Protein AF-A0A964VM20-F1 (afdb_monomer)

Sequence (236 aa):
MANKREDSFRSTFRPEVALPLDLRRSRPFASAERGDAVNNQNKKGPPVSEPLTRNVANEIYSNGAGLARVQVAMFENAFGKEPATVALAAIVAVIQSDKYADRSRRCREMFNAWKAVCPALDSKKSHEAKVYDDFKKTLPAFCISGTAKSRTEPLVHSGLLQIDIDKLNGTLETLREKLKADPHIAFGFVSPSGDGLKLGLRIDGTRHAESFLAAEKYFFETYGIRIDPAVKDRLR

pLDDT: mean 77.65, std 27.0, range [27.47, 98.25]

Solvent-accessible surface area (backbone atoms only — not comparable to full-atom values): 14583 Å² total; per-residue (Å²): 135,87,84,92,82,88,87,86,83,89,84,88,87,85,84,94,87,82,86,88,83,87,91,83,90,82,85,90,87,87,81,88,85,88,84,82,91,78,90,78,90,82,79,89,75,78,90,79,74,82,80,92,68,80,90,82,83,83,79,76,74,88,53,76,69,69,45,52,74,29,46,18,18,35,24,69,18,71,77,51,58,66,46,45,80,40,44,44,39,59,53,52,52,45,72,76,40,71,86,48,48,68,62,34,50,53,41,29,52,34,41,49,53,23,36,73,79,35,75,82,67,83,67,67,81,49,71,42,35,43,54,31,52,58,53,59,40,61,40,69,40,68,21,58,8,7,25,42,71,35,96,84,40,68,69,52,63,44,32,29,34,40,44,44,37,74,76,40,82,87,46,51,66,68,51,50,60,56,51,71,71,39,88,53,50,67,49,71,47,72,33,64,60,71,42,28,42,36,33,32,33,60,50,63,55,93,44,48,63,63,48,43,57,50,47,45,51,49,37,32,75,76,70,72,37,77,57,52,78,88,38,58,49,79,46,38

Secondary structure (DSSP, 8-state):
------------------PPP-----------------------PPPP--------S---TTSTTTGGG-EEEEESSSS--SPEEEEHHHHHHHHHSGGGHHHHHHHHHHHHHHHHH-TT-----SHHHHHHHHHHHTS-EE-TTEEEEETTEEEEE-SEEEEEE---TT-HHHHHHHHHT-TTEEEEEE-TTSS-EEEEEE--GGGHHHHHHHHHHHHHHHHS-PPPGGG-STT-

Structure (mmCIF, N/CA/C/O backbone):
data_AF-A0A964VM20-F1
#
_entry.id   AF-A0A964VM20-F1
#
loop_
_atom_site.group_PDB
_atom_site.id
_atom_site.type_symbol
_atom_site.label_atom_id
_atom_site.label_alt_id
_atom_site.label_comp_id
_atom_site.label_asym_id
_atom_site.label_entity_id
_atom_site.label_seq_id
_atom_site.pdbx_PDB_ins_code
_atom_site.Cartn_x
_atom_site.Cartn_y
_atom_site.Cartn_z
_atom_site.occupancy
_atom_site.B_iso_or_equiv
_atom_site.auth_seq_id
_atom_site.auth_comp_id
_atom_site.auth_asym_id
_atom_site.auth_atom_id
_atom_site.pdbx_PDB_model_num
ATOM 1 N N . MET A 1 1 ? 49.166 -18.101 -46.745 1.00 38.56 1 MET A N 1
ATOM 2 C CA . MET A 1 1 ? 50.354 -17.275 -46.426 1.00 38.56 1 MET A CA 1
ATOM 3 C C . MET A 1 1 ? 50.000 -16.490 -45.160 1.00 38.56 1 MET A C 1
ATOM 5 O O . MET A 1 1 ? 49.116 -15.657 -45.249 1.00 38.56 1 MET A O 1
ATOM 9 N N . ALA A 1 2 ? 50.267 -17.009 -43.948 1.00 35.97 2 ALA A N 1
ATOM 10 C CA . ALA A 1 2 ? 51.483 -16.809 -43.115 1.00 35.97 2 ALA A CA 1
ATOM 11 C C . ALA A 1 2 ? 51.765 -15.304 -42.880 1.00 35.97 2 ALA A C 1
ATOM 13 O O . ALA A 1 2 ? 51.889 -14.595 -43.867 1.00 35.97 2 ALA A O 1
ATOM 14 N N . ASN A 1 3 ? 51.818 -14.705 -41.678 1.00 34.28 3 ASN A N 1
ATOM 15 C CA . ASN A 1 3 ? 52.368 -15.043 -40.343 1.00 34.28 3 ASN A CA 1
ATOM 16 C C . ASN A 1 3 ? 51.547 -14.302 -39.247 1.00 34.28 3 ASN A C 1
ATOM 18 O O . ASN A 1 3 ? 51.064 -13.213 -39.525 1.00 34.28 3 ASN A O 1
ATOM 22 N N . LYS A 1 4 ? 51.205 -14.853 -38.067 1.00 37.38 4 LYS A N 1
ATOM 23 C CA . LYS A 1 4 ? 51.980 -15.224 -36.846 1.00 37.38 4 LYS A CA 1
ATOM 24 C C . LYS A 1 4 ? 52.510 -14.060 -35.976 1.00 37.38 4 LYS A C 1
ATOM 26 O O . LYS A 1 4 ? 53.413 -13.358 -36.420 1.00 37.38 4 LYS A O 1
ATOM 31 N N . ARG A 1 5 ? 52.027 -14.029 -34.713 1.00 37.53 5 ARG A N 1
ATOM 32 C CA . ARG A 1 5 ? 52.697 -13.886 -33.378 1.00 37.53 5 ARG A CA 1
ATOM 33 C C . ARG A 1 5 ? 51.761 -13.114 -32.422 1.00 37.53 5 ARG A C 1
ATOM 35 O O . ARG A 1 5 ? 51.421 -11.978 -32.718 1.00 37.53 5 ARG A O 1
ATOM 42 N N . GLU A 1 6 ? 51.067 -13.743 -31.466 1.00 36.38 6 GLU A N 1
ATOM 43 C CA . GLU A 1 6 ? 51.535 -14.218 -30.140 1.00 36.38 6 GLU A CA 1
ATOM 44 C C . GLU A 1 6 ? 52.388 -13.184 -29.388 1.00 36.38 6 GLU A C 1
ATOM 46 O O . GLU A 1 6 ? 53.483 -12.870 -29.837 1.00 36.38 6 GLU A O 1
ATOM 51 N N . ASP A 1 7 ? 51.891 -12.679 -28.250 1.00 35.28 7 ASP A N 1
ATOM 52 C CA . ASP A 1 7 ? 52.528 -12.998 -26.967 1.00 35.28 7 ASP A CA 1
ATOM 53 C C . ASP A 1 7 ? 51.676 -12.641 -25.737 1.00 35.28 7 ASP A C 1
ATOM 55 O O . ASP A 1 7 ? 51.029 -11.599 -25.630 1.00 35.28 7 ASP A O 1
ATOM 59 N N . SER A 1 8 ? 51.687 -13.591 -24.807 1.00 36.56 8 SER A N 1
ATOM 60 C CA . SER A 1 8 ? 51.099 -13.583 -23.473 1.00 36.56 8 SER A CA 1
ATOM 61 C C . SER A 1 8 ? 52.001 -12.879 -22.460 1.00 36.56 8 SER A C 1
ATOM 63 O O . SER A 1 8 ? 53.212 -13.053 -22.534 1.00 36.56 8 SER A O 1
ATOM 65 N N . PHE A 1 9 ? 51.439 -12.274 -21.408 1.00 32.75 9 PHE A N 1
ATOM 66 C CA . PHE A 1 9 ? 52.109 -12.280 -20.100 1.00 32.75 9 PHE A CA 1
ATOM 67 C C . PHE A 1 9 ? 51.108 -12.176 -18.938 1.00 32.75 9 PHE A C 1
ATOM 69 O O . PHE A 1 9 ? 50.372 -11.203 -18.790 1.00 32.75 9 PHE A O 1
ATOM 76 N N . ARG A 1 10 ? 51.093 -13.227 -18.111 1.00 34.16 10 ARG A N 1
ATOM 77 C CA . ARG A 1 10 ? 50.558 -13.252 -16.743 1.00 34.16 10 ARG A CA 1
ATOM 78 C C . ARG A 1 10 ? 51.464 -12.409 -15.841 1.00 34.16 10 ARG A C 1
ATOM 80 O O . ARG A 1 10 ? 52.675 -12.560 -15.931 1.00 34.16 10 ARG A O 1
ATOM 87 N N . SER A 1 11 ? 50.908 -11.688 -14.869 1.00 31.31 11 SER A N 1
ATOM 88 C CA . SER A 1 11 ? 51.555 -11.591 -13.553 1.00 31.31 11 SER A CA 1
ATOM 89 C C . SER A 1 11 ? 50.564 -11.185 -12.461 1.00 31.31 11 SER A C 1
ATOM 91 O O . SER A 1 11 ? 49.964 -10.115 -12.476 1.00 31.31 11 SER A O 1
ATOM 93 N N . THR A 1 12 ? 50.386 -12.122 -11.542 1.00 34.81 12 THR A N 1
ATOM 94 C CA . THR A 1 12 ? 49.790 -12.055 -10.205 1.00 34.81 12 THR A CA 1
ATOM 95 C C . THR A 1 12 ? 50.470 -11.023 -9.306 1.00 34.81 12 THR A C 1
ATOM 97 O O . THR A 1 12 ? 51.689 -10.977 -9.338 1.00 34.81 12 THR A O 1
ATOM 100 N N . PHE A 1 13 ? 49.734 -10.328 -8.424 1.00 27.47 13 PHE A N 1
ATOM 101 C CA . PHE A 1 13 ? 50.172 -10.043 -7.039 1.00 27.47 13 PHE A CA 1
ATOM 102 C C . PHE A 1 13 ? 49.023 -9.443 -6.184 1.00 27.47 13 PHE A C 1
ATOM 104 O O . PHE A 1 13 ? 48.549 -8.338 -6.433 1.00 27.47 13 PHE A O 1
ATOM 111 N N . ARG A 1 14 ? 48.584 -10.187 -5.159 1.00 36.16 14 ARG A N 1
ATOM 112 C CA . ARG A 1 14 ? 48.076 -9.704 -3.851 1.00 36.16 14 ARG A CA 1
ATOM 113 C C . ARG A 1 14 ? 49.032 -10.290 -2.796 1.00 36.16 14 ARG A C 1
ATOM 115 O O . ARG A 1 14 ? 49.505 -11.402 -3.041 1.00 36.16 14 ARG A O 1
ATOM 122 N N . PRO A 1 15 ? 49.385 -9.574 -1.710 1.00 35.75 15 PRO A N 1
ATOM 123 C CA . PRO A 1 15 ? 48.611 -9.577 -0.440 1.00 35.75 15 PRO A CA 1
ATOM 124 C C . PRO A 1 15 ? 48.566 -8.174 0.237 1.00 35.75 15 PRO A C 1
ATOM 126 O O . PRO A 1 15 ? 49.350 -7.302 -0.109 1.00 35.75 15 PRO A O 1
ATOM 129 N N . GLU A 1 16 ? 47.534 -7.757 0.983 1.00 31.47 16 GLU A N 1
ATOM 130 C CA . GLU A 1 16 ? 47.167 -8.031 2.398 1.00 31.47 16 GLU A CA 1
ATOM 131 C C . GLU A 1 16 ? 48.239 -7.708 3.468 1.00 31.47 16 GLU A C 1
ATOM 133 O O . GLU A 1 16 ? 49.166 -8.486 3.643 1.00 31.47 16 GLU A O 1
ATOM 138 N N . VAL A 1 17 ? 48.060 -6.596 4.210 1.00 31.02 17 VAL A N 1
ATOM 139 C CA . VAL A 1 17 ? 48.601 -6.255 5.561 1.00 31.02 17 VAL A CA 1
ATOM 140 C C . VAL A 1 17 ? 48.015 -4.879 5.953 1.00 31.02 17 VAL A C 1
ATOM 142 O O . VAL A 1 17 ? 47.870 -4.036 5.077 1.00 31.02 17 VAL A O 1
ATOM 145 N N . ALA A 1 18 ? 47.723 -4.465 7.186 1.00 31.08 18 ALA A N 1
ATOM 146 C CA . ALA A 1 18 ? 47.390 -5.050 8.484 1.00 31.08 18 ALA A CA 1
ATOM 147 C C . ALA A 1 18 ? 46.947 -3.857 9.366 1.00 31.08 18 ALA A C 1
ATOM 149 O O . ALA A 1 18 ? 47.452 -2.745 9.210 1.00 31.08 18 ALA A O 1
ATOM 150 N N . LEU A 1 19 ? 46.016 -4.082 10.293 1.00 33.44 19 LEU A N 1
ATOM 151 C CA . LEU A 1 19 ? 45.701 -3.148 11.380 1.00 33.44 19 LEU A CA 1
ATOM 152 C C . LEU A 1 19 ? 46.770 -3.255 12.480 1.00 33.44 19 LEU A C 1
ATOM 154 O O . LEU A 1 19 ? 47.201 -4.374 12.766 1.00 33.44 19 LEU A O 1
ATOM 158 N N . PRO A 1 20 ? 47.119 -2.169 13.189 1.00 36.94 20 PRO A N 1
ATOM 159 C CA . PRO A 1 20 ? 47.732 -2.278 14.499 1.00 36.94 20 PRO A CA 1
ATOM 160 C C . PRO A 1 20 ? 46.696 -2.236 15.628 1.00 36.94 20 PRO A C 1
ATOM 162 O O . PRO A 1 20 ? 45.756 -1.440 15.647 1.00 36.94 20 PRO A O 1
ATOM 165 N N . LEU A 1 21 ? 46.947 -3.132 16.575 1.00 30.42 21 LEU A N 1
ATOM 166 C CA . LEU A 1 21 ? 46.304 -3.336 17.859 1.00 30.42 21 LEU A CA 1
ATOM 167 C C . LEU A 1 21 ? 47.010 -2.469 18.931 1.00 30.42 21 LEU A C 1
ATOM 169 O O . LEU A 1 21 ? 48.235 -2.408 18.964 1.00 30.42 21 LEU A O 1
ATOM 173 N N . ASP A 1 22 ? 46.215 -1.943 19.864 1.00 33.59 22 ASP A N 1
ATOM 174 C CA . ASP A 1 22 ? 46.384 -2.132 21.317 1.00 33.59 22 ASP A CA 1
ATOM 175 C C . ASP A 1 22 ? 46.960 -1.046 22.267 1.00 33.59 22 ASP A C 1
ATOM 177 O O . ASP A 1 22 ? 48.013 -0.447 22.076 1.00 33.59 22 ASP A O 1
ATOM 181 N N . LEU A 1 23 ? 46.254 -0.991 23.409 1.00 28.86 23 LEU A N 1
ATOM 182 C CA . LEU A 1 23 ? 46.722 -0.926 24.801 1.00 28.86 23 LEU A CA 1
ATOM 183 C C . LEU A 1 23 ? 47.279 0.376 25.429 1.00 28.86 23 LEU A C 1
ATOM 185 O O . LEU A 1 23 ? 48.436 0.738 25.242 1.00 28.86 23 LEU A O 1
ATOM 189 N N . ARG A 1 24 ? 46.520 0.907 26.412 1.00 31.28 24 ARG A N 1
ATOM 190 C CA . ARG A 1 24 ? 46.830 1.015 27.877 1.00 31.28 24 ARG A CA 1
ATOM 191 C C . ARG A 1 24 ? 46.112 2.232 28.494 1.00 31.28 24 ARG A C 1
ATOM 193 O O . ARG A 1 24 ? 46.321 3.361 28.087 1.00 31.28 24 ARG A O 1
ATOM 200 N N . ARG A 1 25 ? 45.117 2.005 29.364 1.00 32.38 25 ARG A N 1
ATOM 201 C CA . ARG A 1 25 ? 45.180 2.036 30.848 1.00 32.38 25 ARG A CA 1
ATOM 202 C C . ARG A 1 25 ? 45.565 3.391 31.471 1.00 32.38 25 ARG A C 1
ATOM 204 O O . ARG A 1 25 ? 46.744 3.701 31.566 1.00 32.38 25 ARG A O 1
ATOM 211 N N . SER A 1 26 ? 44.595 4.010 32.144 1.00 31.73 26 SER A N 1
ATOM 212 C CA . SER A 1 26 ? 44.770 4.580 33.490 1.00 31.73 26 SER A CA 1
ATOM 213 C C . SER A 1 26 ? 43.409 4.675 34.203 1.00 31.73 26 SER A C 1
ATOM 215 O O . SER A 1 26 ? 42.451 5.243 33.690 1.00 31.73 26 SER A O 1
ATOM 217 N N . ARG A 1 27 ? 43.304 4.019 35.369 1.00 34.38 27 ARG A N 1
ATOM 218 C CA . ARG A 1 27 ? 42.245 4.242 36.373 1.00 34.38 27 ARG A CA 1
ATOM 219 C C . ARG A 1 27 ? 42.734 5.311 37.395 1.00 34.38 27 ARG A C 1
ATOM 221 O O . ARG A 1 27 ? 43.738 5.959 37.114 1.00 34.38 27 ARG A O 1
ATOM 228 N N . PRO A 1 28 ? 42.078 5.514 38.556 1.00 43.34 28 PRO A N 1
ATOM 229 C CA . PRO A 1 28 ? 41.332 6.720 38.901 1.00 43.34 28 PRO A CA 1
ATOM 230 C C . PRO A 1 28 ? 42.045 7.540 39.996 1.00 43.34 28 PRO A C 1
ATOM 232 O O . PRO A 1 28 ? 43.035 7.092 40.571 1.00 43.34 28 PRO A O 1
ATOM 235 N N . PHE A 1 29 ? 41.517 8.713 40.348 1.00 28.69 29 PHE A N 1
ATOM 236 C CA . PHE A 1 29 ? 41.908 9.390 41.587 1.00 28.69 29 PHE A CA 1
ATOM 237 C C . PHE A 1 29 ? 40.681 9.825 42.391 1.00 28.69 29 PHE A C 1
ATOM 239 O O . PHE A 1 29 ? 39.663 10.229 41.834 1.00 28.69 29 PHE A O 1
ATOM 246 N N . ALA A 1 30 ? 40.798 9.628 43.700 1.00 29.41 30 ALA A N 1
ATOM 247 C CA . ALA A 1 30 ? 39.766 9.637 44.725 1.00 29.41 30 ALA A CA 1
ATOM 248 C C . ALA A 1 30 ? 39.663 10.981 45.459 1.00 29.41 30 ALA A C 1
ATOM 250 O O . ALA A 1 30 ? 40.630 11.739 45.454 1.00 29.41 30 ALA A O 1
ATOM 251 N N . SER A 1 31 ? 38.543 11.213 46.160 1.00 30.95 31 SER A N 1
ATOM 252 C CA . SER A 1 31 ? 38.426 11.673 47.574 1.00 30.95 31 SER A CA 1
ATOM 253 C C . SER A 1 31 ? 36.948 12.024 47.872 1.00 30.95 31 SER A C 1
ATOM 255 O O . SER A 1 31 ? 36.307 12.667 47.053 1.00 30.95 31 SER A O 1
ATOM 257 N N . ALA A 1 32 ? 36.290 11.339 48.824 1.00 28.70 32 ALA A N 1
ATOM 258 C CA . ALA A 1 32 ? 36.099 11.698 50.251 1.00 28.70 32 ALA A CA 1
ATOM 259 C C . ALA A 1 32 ? 35.006 12.798 50.409 1.00 28.70 32 ALA A C 1
ATOM 261 O O . ALA A 1 32 ? 35.061 13.789 49.706 1.00 28.70 32 ALA A O 1
ATOM 262 N N . GLU A 1 33 ? 33.933 12.692 51.205 1.00 33.53 33 GLU A N 1
ATOM 263 C CA . GLU A 1 33 ? 33.823 12.290 52.611 1.00 33.53 33 GLU A CA 1
ATOM 264 C C . GLU A 1 33 ? 32.399 11.841 53.040 1.00 33.53 33 GLU A C 1
ATOM 266 O O . GLU A 1 33 ? 31.431 11.901 52.287 1.00 33.53 33 GLU A O 1
ATOM 271 N N . ARG A 1 34 ? 32.357 11.361 54.291 1.00 31.33 34 ARG A N 1
ATOM 272 C CA . ARG A 1 34 ? 31.291 10.815 55.151 1.00 31.33 34 ARG A CA 1
ATOM 273 C C . ARG A 1 34 ? 30.091 11.748 55.403 1.00 31.33 34 ARG A C 1
ATOM 275 O O . ARG A 1 34 ? 30.250 12.961 55.421 1.00 31.33 34 ARG A O 1
ATOM 282 N N . GLY A 1 35 ? 28.945 11.156 55.760 1.00 30.70 35 GLY A N 1
ATOM 283 C CA . GLY A 1 35 ? 27.822 11.864 56.388 1.00 30.70 35 GLY A CA 1
ATOM 284 C C . GLY A 1 35 ? 26.590 10.985 56.637 1.00 30.70 35 GLY A C 1
ATOM 285 O O . GLY A 1 35 ? 25.755 10.841 55.757 1.00 30.70 35 GLY A O 1
ATOM 286 N N . ASP A 1 36 ? 26.556 10.379 57.822 1.00 31.75 36 ASP A N 1
ATOM 287 C CA . ASP A 1 36 ? 25.432 10.053 58.717 1.00 31.75 36 ASP A CA 1
ATOM 288 C C . ASP A 1 36 ? 24.060 9.541 58.231 1.00 31.75 36 ASP A C 1
ATOM 290 O O . ASP A 1 36 ? 23.379 10.055 57.347 1.00 31.75 36 ASP A O 1
ATOM 294 N N . ALA A 1 37 ? 23.617 8.522 58.969 1.00 32.81 37 ALA A N 1
ATOM 295 C CA . ALA A 1 37 ? 22.316 7.886 58.918 1.00 32.81 37 ALA A CA 1
ATOM 296 C C . ALA A 1 37 ? 21.171 8.832 59.312 1.00 32.81 37 ALA A C 1
ATOM 298 O O . ALA A 1 37 ? 21.185 9.416 60.393 1.00 32.81 37 ALA A O 1
ATOM 299 N N . VAL A 1 38 ? 20.102 8.845 58.510 1.00 39.72 38 VAL A N 1
ATOM 300 C CA . VAL A 1 38 ? 18.756 9.194 58.979 1.00 39.72 38 VAL A CA 1
ATOM 301 C C . VAL A 1 38 ? 17.757 8.170 58.448 1.00 39.72 38 VAL A C 1
ATOM 303 O O . VAL A 1 38 ? 17.490 8.048 57.255 1.00 39.72 38 VAL A O 1
ATOM 306 N N . ASN A 1 39 ? 17.225 7.418 59.403 1.00 33.25 39 ASN A N 1
ATOM 307 C CA . ASN A 1 39 ? 16.054 6.566 59.321 1.00 33.25 39 ASN A CA 1
ATOM 308 C C . ASN A 1 39 ? 14.819 7.417 58.971 1.00 33.25 39 ASN A C 1
ATOM 310 O O . ASN A 1 39 ? 14.524 8.371 59.690 1.00 33.25 39 ASN A O 1
ATOM 314 N N . ASN A 1 40 ? 14.070 7.063 57.924 1.00 35.88 40 ASN A N 1
ATOM 315 C CA . ASN A 1 40 ? 12.694 7.535 57.786 1.00 35.88 40 ASN A CA 1
ATOM 316 C C . ASN A 1 40 ? 11.770 6.387 57.375 1.00 35.88 40 ASN A C 1
ATOM 318 O O . ASN A 1 40 ? 11.766 5.907 56.242 1.00 35.88 40 ASN A O 1
ATOM 322 N N . GLN A 1 41 ? 10.986 5.954 58.355 1.00 34.41 41 GLN A N 1
ATOM 323 C CA . GLN A 1 41 ? 9.812 5.121 58.189 1.00 34.41 41 GLN A CA 1
ATOM 324 C C . GLN A 1 41 ? 8.758 5.888 57.381 1.00 34.41 41 GLN A C 1
ATOM 326 O O . GLN A 1 41 ? 8.407 6.999 57.765 1.00 34.41 41 GLN A O 1
ATOM 331 N N . ASN A 1 42 ? 8.146 5.271 56.363 1.00 33.97 42 ASN A N 1
ATOM 332 C CA . ASN A 1 42 ? 6.686 5.117 56.379 1.00 33.97 42 ASN A CA 1
ATOM 333 C C . ASN A 1 42 ? 6.091 4.304 55.217 1.00 33.97 42 ASN A C 1
ATOM 335 O O . ASN A 1 42 ? 6.338 4.571 54.048 1.00 33.97 42 ASN A O 1
ATOM 339 N N . LYS A 1 43 ? 5.148 3.441 55.627 1.00 39.16 43 LYS A N 1
ATOM 340 C CA . LYS A 1 43 ? 3.886 3.060 54.961 1.00 39.16 43 LYS A CA 1
ATOM 341 C C . LYS A 1 43 ? 3.953 2.091 53.775 1.00 39.16 43 LYS A C 1
ATOM 343 O O . LYS A 1 43 ? 3.828 2.467 52.616 1.00 39.16 43 LYS A O 1
ATOM 348 N N . LYS A 1 44 ? 3.935 0.795 54.116 1.00 38.25 44 LYS A N 1
ATOM 349 C CA . LYS A 1 44 ? 3.220 -0.221 53.325 1.00 38.25 44 LYS A CA 1
ATOM 350 C C . LYS A 1 44 ? 1.711 0.033 53.456 1.00 38.25 44 LYS A C 1
ATOM 352 O O . LYS A 1 44 ? 1.154 -0.155 54.535 1.00 38.25 44 LYS A O 1
ATOM 357 N N . GLY A 1 45 ? 1.077 0.492 52.378 1.00 36.66 45 GLY A N 1
ATOM 358 C CA . GLY A 1 45 ? -0.376 0.425 52.194 1.00 36.66 45 GLY A CA 1
ATOM 359 C C . GLY A 1 45 ? -0.811 -0.959 51.675 1.00 36.66 45 GLY A C 1
ATOM 360 O O . GLY A 1 45 ? 0.042 -1.710 51.195 1.00 36.66 45 GLY A O 1
ATOM 361 N N . PRO A 1 46 ? -2.103 -1.320 51.798 1.00 40.94 46 PRO A N 1
ATOM 362 C CA . PRO A 1 46 ? -2.640 -2.627 51.401 1.00 40.94 46 PRO A CA 1
ATOM 363 C C . PRO A 1 46 ? -2.614 -2.812 49.870 1.00 40.94 46 PRO A C 1
ATOM 365 O O . PRO A 1 46 ? -2.483 -1.819 49.148 1.00 40.94 46 PRO A O 1
ATOM 368 N N . PRO A 1 47 ? -2.725 -4.054 49.350 1.00 37.75 47 PRO A N 1
ATOM 369 C CA . PRO A 1 47 ? -2.644 -4.306 47.916 1.00 37.75 47 PRO A CA 1
ATOM 370 C C . PRO A 1 47 ? -3.829 -3.635 47.225 1.00 37.75 47 PRO A C 1
ATOM 372 O O . PRO A 1 47 ? -4.985 -3.952 47.506 1.00 37.75 47 PRO A O 1
ATOM 375 N N . VAL A 1 48 ? -3.545 -2.675 46.346 1.00 39.69 48 VAL A N 1
ATOM 376 C CA . VAL A 1 48 ? -4.589 -2.010 45.573 1.00 39.69 48 VAL A CA 1
ATOM 377 C C . VAL A 1 48 ? -4.962 -2.925 44.412 1.00 39.69 48 VAL A C 1
ATOM 379 O O . VAL A 1 48 ? -4.136 -3.264 43.568 1.00 39.69 48 VAL A O 1
ATOM 382 N N . SER A 1 49 ? -6.216 -3.353 44.469 1.00 37.50 49 SER A N 1
ATOM 383 C CA . SER A 1 49 ? -6.983 -4.157 43.524 1.00 37.50 49 SER A CA 1
ATOM 384 C C . SER A 1 49 ? -6.712 -3.861 42.048 1.00 37.50 49 SER A C 1
ATOM 386 O O . SER A 1 49 ? -6.686 -2.701 41.633 1.00 37.50 49 SER A O 1
ATOM 388 N N . GLU A 1 50 ? -6.626 -4.933 41.259 1.00 34.09 50 GLU A N 1
ATOM 389 C CA . GLU A 1 50 ? -6.719 -4.917 39.798 1.00 34.09 50 GLU A CA 1
ATOM 390 C C . GLU A 1 50 ? -7.903 -4.069 39.305 1.00 34.09 50 GLU A C 1
ATOM 392 O O . GLU A 1 50 ? -9.025 -4.232 39.797 1.00 34.09 50 GLU A O 1
ATOM 397 N N . PRO A 1 51 ? -7.729 -3.260 38.250 1.00 30.36 51 PRO A N 1
ATOM 398 C CA . PRO A 1 51 ? -8.829 -2.935 37.372 1.00 30.36 51 PRO A CA 1
ATOM 399 C C . PRO A 1 51 ? -8.950 -4.016 36.294 1.00 30.36 51 PRO A C 1
ATOM 401 O O . PRO A 1 51 ? -8.167 -4.083 35.345 1.00 30.36 51 PRO A O 1
ATOM 404 N N . LEU A 1 52 ? -10.010 -4.817 36.428 1.00 36.03 52 LEU A N 1
ATOM 405 C CA . LEU A 1 52 ? -10.700 -5.482 35.327 1.00 36.03 52 LEU A CA 1
ATOM 406 C C . LEU A 1 52 ? -10.984 -4.458 34.217 1.00 36.03 52 LEU A C 1
ATOM 408 O O . LEU A 1 52 ? -12.014 -3.787 34.216 1.00 36.03 52 LEU A O 1
ATOM 412 N N . THR A 1 53 ? -10.098 -4.368 33.232 1.00 29.88 53 THR A N 1
ATOM 413 C CA . THR A 1 53 ? -10.481 -3.924 31.893 1.00 29.88 53 THR A CA 1
ATOM 414 C C . THR A 1 53 ? -10.222 -5.084 30.956 1.00 29.88 53 THR A C 1
ATOM 416 O O . THR A 1 53 ? -9.108 -5.567 30.784 1.00 29.88 53 THR A O 1
ATOM 419 N N . ARG A 1 54 ? -11.336 -5.625 30.468 1.00 28.95 54 ARG A N 1
ATOM 420 C CA . ARG A 1 54 ? -11.413 -6.798 29.611 1.00 28.95 54 ARG A CA 1
ATOM 421 C C . ARG A 1 54 ? -10.399 -6.687 28.476 1.00 28.95 54 ARG A C 1
ATOM 423 O O . ARG A 1 54 ? -10.484 -5.787 27.646 1.00 28.95 54 ARG A O 1
ATOM 430 N N . ASN A 1 55 ? -9.505 -7.669 28.431 1.00 33.56 55 ASN A N 1
ATOM 431 C CA . ASN A 1 55 ? -8.814 -8.104 27.229 1.00 33.56 55 ASN A CA 1
ATOM 432 C C . ASN A 1 55 ? -9.822 -8.234 26.077 1.00 33.56 55 ASN A C 1
ATOM 434 O O . ASN A 1 55 ? -10.570 -9.206 26.021 1.00 33.56 55 ASN A O 1
ATOM 438 N N . VAL A 1 56 ? -9.839 -7.266 25.161 1.00 34.84 56 VAL A N 1
ATOM 439 C CA . VAL A 1 56 ? -10.491 -7.397 23.850 1.00 34.84 56 VAL A CA 1
ATOM 440 C C . VAL A 1 56 ? -9.592 -6.769 22.784 1.00 34.84 56 VAL A C 1
ATOM 442 O O . VAL A 1 56 ? -9.958 -5.802 22.129 1.00 34.84 56 VAL A O 1
ATOM 445 N N . ALA A 1 57 ? -8.368 -7.277 22.641 1.00 29.27 57 ALA A N 1
ATOM 446 C CA . ALA A 1 57 ? -7.522 -6.947 21.487 1.00 29.27 57 ALA A CA 1
ATOM 447 C C . ALA A 1 57 ? -6.493 -8.032 21.124 1.00 29.27 57 ALA A C 1
ATOM 449 O O . ALA A 1 57 ? -5.623 -7.781 20.302 1.00 29.27 57 ALA A O 1
ATOM 450 N N . ASN A 1 58 ? -6.596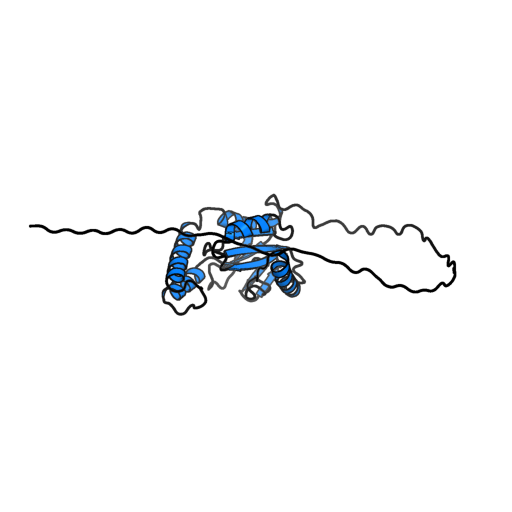 -9.239 21.690 1.00 31.41 58 ASN A N 1
ATOM 451 C CA . ASN A 1 58 ? -5.719 -10.364 21.357 1.00 31.41 58 ASN A CA 1
ATOM 452 C C . ASN A 1 58 ? -6.550 -11.583 20.934 1.00 31.41 58 ASN A C 1
ATOM 454 O O . ASN A 1 58 ? -6.511 -12.630 21.570 1.00 31.41 58 ASN A O 1
ATOM 458 N N . GLU A 1 59 ? -7.296 -11.448 19.837 1.00 30.14 59 GLU A N 1
ATOM 459 C CA . GLU A 1 59 ? -7.629 -12.602 18.999 1.00 30.14 59 GLU A CA 1
ATOM 460 C C . GLU A 1 59 ? -6.714 -12.585 17.775 1.00 30.14 59 GLU A C 1
ATOM 462 O O . GLU A 1 59 ? -6.924 -11.893 16.783 1.00 30.14 59 GLU A O 1
ATOM 467 N N . ILE A 1 60 ? -5.619 -13.316 17.953 1.00 31.02 60 ILE A N 1
ATOM 468 C CA . ILE A 1 60 ? -4.811 -14.033 16.970 1.00 31.02 60 ILE A CA 1
ATOM 469 C C . ILE A 1 60 ? -5.399 -13.998 15.544 1.00 31.02 60 ILE A C 1
ATOM 471 O O . ILE A 1 60 ? -6.315 -14.747 15.211 1.00 31.02 60 ILE A O 1
ATOM 475 N N . TYR A 1 61 ? -4.804 -13.202 14.653 1.00 45.09 61 TYR A N 1
ATOM 476 C CA . TYR A 1 61 ? -5.067 -13.283 13.211 1.00 45.09 61 TYR A CA 1
ATOM 477 C C . TYR A 1 61 ? -3.985 -14.079 12.494 1.00 45.09 61 TYR A C 1
ATOM 479 O O . TYR A 1 61 ? -3.333 -13.592 11.577 1.00 45.09 61 TYR A O 1
ATOM 487 N N . SER A 1 62 ? -3.816 -15.329 12.911 1.00 35.16 62 SER A N 1
ATOM 488 C CA . SER A 1 62 ? -3.225 -16.368 12.066 1.00 35.16 62 SER A CA 1
ATOM 489 C C . SER A 1 62 ? -4.288 -17.208 11.345 1.00 35.16 62 SER A C 1
ATOM 491 O O . SER A 1 62 ? -3.931 -18.044 10.528 1.00 35.16 62 SER A O 1
ATOM 493 N N . ASN A 1 63 ? -5.584 -16.927 11.547 1.00 38.12 63 ASN A N 1
ATOM 494 C CA . ASN A 1 63 ? -6.694 -17.500 10.780 1.00 38.12 63 ASN A CA 1
ATOM 495 C C . ASN A 1 63 ? -7.662 -16.379 10.358 1.00 38.12 63 ASN A C 1
ATOM 497 O O . ASN A 1 63 ? -8.006 -15.521 11.167 1.00 38.12 63 ASN A O 1
ATOM 501 N N . GLY A 1 64 ? -8.099 -16.359 9.093 1.00 46.53 64 GLY A N 1
ATOM 502 C CA . GLY A 1 64 ? -8.800 -15.245 8.418 1.00 46.53 64 GLY A CA 1
ATOM 503 C C . GLY A 1 64 ? -10.158 -14.770 8.978 1.00 46.53 64 GLY A C 1
ATOM 504 O O . GLY A 1 64 ? -10.866 -14.034 8.293 1.00 46.53 64 GLY A O 1
ATOM 505 N N . ALA A 1 65 ? -10.537 -15.146 10.202 1.00 50.09 65 ALA A N 1
ATOM 506 C CA . ALA A 1 65 ? -11.859 -14.919 10.781 1.00 50.09 65 ALA A CA 1
ATOM 507 C C . ALA A 1 65 ? -12.189 -13.446 11.098 1.00 50.09 65 ALA A C 1
ATOM 509 O O . ALA A 1 65 ? -13.321 -13.032 10.860 1.00 50.09 65 ALA A O 1
ATOM 510 N N . GLY A 1 66 ? -11.258 -12.614 11.585 1.00 61.81 66 GLY A N 1
ATOM 511 C CA . GLY A 1 66 ? -11.611 -11.208 11.891 1.00 61.81 66 GLY A CA 1
ATOM 512 C C . GLY A 1 66 ? -11.356 -10.208 10.776 1.00 61.81 66 GLY A C 1
ATOM 513 O O . GLY A 1 66 ? -11.983 -9.155 10.792 1.00 61.81 66 GLY A O 1
ATOM 514 N N . LEU A 1 67 ? -10.590 -10.554 9.733 1.00 67.19 67 LEU A N 1
ATOM 515 C CA . LEU A 1 67 ? -10.648 -9.790 8.477 1.00 67.19 67 LEU A CA 1
ATOM 516 C C . LEU A 1 67 ? -12.007 -9.958 7.777 1.00 67.19 67 LEU A C 1
ATOM 518 O O . LEU A 1 67 ? -12.406 -9.085 7.010 1.00 67.19 67 LEU A O 1
ATOM 522 N N . ALA A 1 68 ? -12.741 -11.047 8.045 1.00 69.12 68 ALA A N 1
ATOM 523 C CA . ALA A 1 68 ? -14.039 -11.309 7.420 1.00 69.12 68 ALA A CA 1
ATOM 524 C C . ALA A 1 68 ? -15.122 -10.292 7.817 1.00 69.12 68 ALA A C 1
ATOM 526 O O . ALA A 1 68 ? -16.046 -10.048 7.045 1.00 69.12 68 ALA A O 1
ATOM 527 N N . ARG A 1 69 ? -15.003 -9.677 9.002 1.00 82.88 69 ARG A N 1
ATOM 528 C CA . ARG A 1 69 ? -15.940 -8.646 9.480 1.00 82.88 69 ARG A CA 1
ATOM 529 C C . ARG A 1 69 ? -15.559 -7.234 9.043 1.00 82.88 69 ARG A C 1
ATOM 531 O O . ARG A 1 69 ? -16.397 -6.339 9.102 1.00 82.88 69 ARG A O 1
ATOM 538 N N . VAL A 1 70 ? -14.318 -7.031 8.604 1.00 93.25 70 VAL A N 1
ATOM 539 C CA . VAL A 1 70 ? -13.836 -5.722 8.164 1.00 93.25 70 VAL A CA 1
ATOM 540 C C . VAL A 1 70 ? -14.406 -5.413 6.784 1.00 93.25 70 VAL A C 1
ATOM 542 O O . VAL A 1 70 ? -14.228 -6.180 5.839 1.00 93.25 70 VAL A O 1
ATOM 545 N N . GLN A 1 71 ? -15.077 -4.271 6.673 1.00 96.25 71 GLN A N 1
ATOM 546 C CA . GLN A 1 71 ? -15.612 -3.743 5.423 1.00 96.25 71 GLN A CA 1
ATOM 547 C C . GLN A 1 71 ? -14.754 -2.569 4.957 1.00 96.25 71 GLN A C 1
ATOM 549 O O . GLN A 1 71 ? -14.350 -1.729 5.762 1.00 96.25 71 GLN A O 1
ATOM 554 N N . VAL A 1 72 ? -14.498 -2.505 3.655 1.00 97.31 72 VAL A N 1
ATOM 555 C CA . VAL A 1 72 ? -13.697 -1.452 3.026 1.00 97.31 72 VAL A CA 1
ATOM 556 C C . VAL A 1 72 ? -14.351 -0.971 1.738 1.00 97.31 72 VAL A C 1
ATOM 558 O O . VAL A 1 72 ? -15.105 -1.704 1.096 1.00 97.31 72 VAL A O 1
ATOM 561 N N . ALA A 1 73 ? -14.069 0.270 1.353 1.00 98.00 73 ALA A N 1
ATOM 562 C CA . ALA A 1 73 ? -14.494 0.796 0.064 1.00 98.00 73 ALA A CA 1
ATOM 563 C C . ALA A 1 73 ? -13.593 0.267 -1.053 1.00 98.00 73 ALA A C 1
ATOM 565 O O . ALA A 1 73 ? -12.369 0.335 -0.957 1.00 98.00 73 ALA A O 1
ATOM 566 N N . MET A 1 74 ? -14.200 -0.205 -2.138 1.00 97.38 74 MET A N 1
ATOM 567 C CA . MET A 1 74 ? -13.523 -0.602 -3.363 1.00 97.38 74 MET A CA 1
ATOM 568 C C . MET A 1 74 ? -14.073 0.189 -4.545 1.00 97.38 74 MET A C 1
ATOM 570 O O . MET A 1 74 ? -15.276 0.278 -4.757 1.00 97.38 74 MET A O 1
ATOM 574 N N . PHE A 1 75 ? -13.166 0.744 -5.331 1.00 97.25 75 PHE A N 1
ATOM 575 C CA . PHE A 1 75 ? -13.434 1.468 -6.558 1.00 97.25 75 PHE A CA 1
ATOM 576 C C . PHE A 1 75 ? -12.985 0.627 -7.748 1.00 97.25 75 PHE A C 1
ATOM 578 O O . PHE A 1 75 ? -11.993 -0.107 -7.681 1.00 97.25 75 PHE A O 1
ATOM 585 N N . GLU A 1 76 ? -13.685 0.792 -8.867 1.00 96.00 76 GLU A N 1
ATOM 586 C CA . GLU A 1 76 ? -13.353 0.118 -10.123 1.00 96.00 76 GLU A CA 1
ATOM 587 C C . GLU A 1 76 ? -11.902 0.372 -10.557 1.00 96.00 76 GLU A C 1
ATOM 589 O O . GLU A 1 76 ? -11.226 -0.543 -11.024 1.00 96.00 76 GLU A O 1
ATOM 594 N N . ASN A 1 77 ? -11.431 1.611 -10.398 1.00 95.56 77 ASN A N 1
ATOM 595 C CA . ASN A 1 77 ? -10.082 2.058 -10.737 1.00 95.56 77 ASN A CA 1
ATOM 596 C C . ASN A 1 77 ? -9.776 3.414 -10.069 1.00 95.56 77 ASN A C 1
ATOM 598 O O . ASN A 1 77 ? -10.504 3.820 -9.164 1.00 95.56 77 ASN A O 1
ATOM 602 N N . ALA A 1 78 ? -8.724 4.137 -10.469 1.00 92.44 78 ALA A N 1
ATOM 603 C CA . ALA A 1 78 ? -8.375 5.449 -9.905 1.00 92.44 78 ALA A CA 1
ATOM 604 C C . ALA A 1 78 ? -9.338 6.592 -10.293 1.00 92.44 78 ALA A C 1
ATOM 606 O O . ALA A 1 78 ? -9.324 7.635 -9.640 1.00 92.44 78 ALA A O 1
ATOM 607 N N . PHE A 1 79 ? -10.184 6.400 -11.307 1.00 93.38 79 PHE A N 1
ATOM 608 C CA . PHE A 1 79 ? -11.150 7.388 -11.798 1.00 93.38 79 PHE A CA 1
ATOM 609 C C . PHE A 1 79 ? -12.582 7.127 -11.315 1.00 93.38 79 PHE A C 1
ATOM 611 O O . PHE A 1 79 ? -13.382 8.060 -11.259 1.00 93.38 79 PHE A O 1
ATOM 618 N N . GLY A 1 80 ? -12.904 5.885 -10.933 1.00 93.38 80 GLY A N 1
ATOM 619 C CA . GLY A 1 80 ? -14.227 5.520 -10.416 1.00 93.38 80 GLY A CA 1
ATOM 620 C C . GLY A 1 80 ? -14.622 6.387 -9.217 1.00 93.38 80 GLY A C 1
ATOM 621 O O . GLY A 1 80 ? -13.807 6.605 -8.321 1.00 93.38 80 GLY A O 1
ATOM 622 N N . LYS A 1 81 ? -15.845 6.919 -9.203 1.00 93.38 81 LYS A N 1
ATOM 623 C CA . LYS A 1 81 ? -16.314 7.848 -8.154 1.00 93.38 81 LYS A CA 1
ATOM 624 C C . LYS A 1 81 ? -17.164 7.168 -7.089 1.00 93.38 81 LYS A C 1
ATOM 626 O O . LYS A 1 81 ? -17.168 7.620 -5.947 1.00 93.38 81 LYS A O 1
ATOM 631 N N . GLU A 1 82 ? -17.836 6.092 -7.473 1.00 94.12 82 GLU A N 1
ATOM 632 C CA . GLU A 1 82 ? -18.783 5.365 -6.638 1.00 94.12 82 GLU A CA 1
ATOM 633 C C . GLU A 1 82 ? -18.105 4.116 -6.062 1.00 94.12 82 GLU A C 1
ATOM 635 O O . GLU A 1 82 ? -17.679 3.245 -6.828 1.00 94.12 82 GLU A O 1
ATOM 640 N N . PRO A 1 83 ? -17.928 4.038 -4.733 1.00 97.12 83 PRO A N 1
ATOM 641 C CA . PRO A 1 83 ? -17.365 2.861 -4.097 1.00 97.12 83 PRO A CA 1
ATOM 642 C C . PRO A 1 83 ? -18.421 1.773 -3.891 1.00 97.12 83 PRO A C 1
ATOM 644 O O . PRO A 1 83 ? -19.550 2.042 -3.486 1.00 97.12 83 PRO A O 1
ATOM 647 N N . ALA A 1 84 ? -18.007 0.521 -4.051 1.00 97.44 84 ALA A N 1
ATOM 648 C CA . ALA A 1 84 ? -18.693 -0.620 -3.466 1.00 97.44 84 ALA A CA 1
ATOM 649 C C . ALA A 1 84 ? -18.125 -0.898 -2.067 1.00 97.44 84 ALA A C 1
ATOM 651 O O . ALA A 1 84 ? -16.909 -0.865 -1.868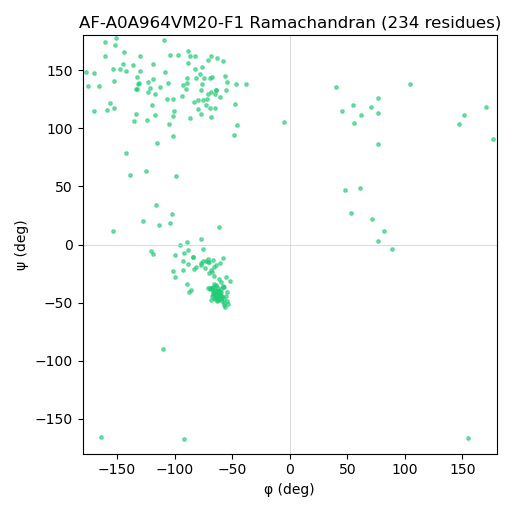 1.00 97.44 84 ALA A O 1
ATOM 652 N N . THR A 1 85 ? -18.986 -1.218 -1.102 1.00 97.56 85 THR A N 1
ATOM 653 C CA . THR A 1 85 ? -18.546 -1.746 0.197 1.00 97.56 85 THR A CA 1
ATOM 654 C C . THR A 1 85 ? -18.315 -3.247 0.068 1.00 97.56 85 THR A C 1
ATOM 656 O O . THR A 1 85 ? -19.222 -3.980 -0.326 1.00 97.56 85 THR A O 1
ATOM 659 N N . VAL A 1 86 ? -17.101 -3.702 0.373 1.00 96.19 86 VAL A N 1
ATOM 660 C CA . VAL A 1 86 ? -16.677 -5.095 0.192 1.00 96.19 86 VAL A CA 1
ATOM 661 C C . VAL A 1 86 ? -15.968 -5.592 1.450 1.00 96.19 86 VAL A C 1
ATOM 663 O O . VAL A 1 86 ? -15.212 -4.856 2.085 1.00 96.19 86 VAL A O 1
ATOM 666 N N . ALA A 1 87 ? -16.167 -6.869 1.786 1.00 95.56 87 ALA A N 1
ATOM 667 C CA . ALA A 1 87 ? -15.435 -7.514 2.867 1.00 95.56 87 ALA A CA 1
ATOM 668 C C . ALA A 1 87 ? -13.940 -7.604 2.524 1.00 95.56 87 ALA A C 1
ATOM 670 O O . ALA A 1 87 ? -13.558 -8.128 1.473 1.00 95.56 87 ALA A O 1
ATOM 671 N N . LEU A 1 88 ? -13.079 -7.162 3.438 1.00 94.62 88 LEU A N 1
ATOM 672 C CA . LEU A 1 88 ? -11.631 -7.160 3.239 1.00 94.62 88 LEU A CA 1
ATOM 673 C C . LEU A 1 88 ? -11.087 -8.573 2.988 1.00 94.62 88 LEU A C 1
ATOM 675 O O . LEU A 1 88 ? -10.240 -8.759 2.117 1.00 94.62 88 LEU A O 1
ATOM 679 N N . ALA A 1 89 ? -11.623 -9.586 3.676 1.00 91.69 89 ALA A N 1
ATOM 680 C CA . ALA A 1 89 ? -11.257 -10.981 3.430 1.00 91.69 89 ALA A CA 1
ATOM 681 C C . ALA A 1 89 ? -11.503 -11.423 1.975 1.00 91.69 89 ALA A C 1
ATOM 683 O O . ALA A 1 89 ? -10.688 -12.156 1.418 1.00 91.69 89 ALA A O 1
ATOM 684 N N . ALA A 1 90 ? -12.573 -10.946 1.329 1.00 92.88 90 ALA A N 1
ATOM 685 C CA . ALA A 1 90 ? -12.846 -11.262 -0.073 1.00 92.88 90 ALA A CA 1
ATOM 686 C C . ALA A 1 90 ? -11.815 -10.613 -1.010 1.00 92.88 90 ALA A C 1
ATOM 688 O O . ALA A 1 90 ? -11.381 -11.235 -1.978 1.00 92.88 90 ALA A O 1
ATOM 689 N N . ILE A 1 91 ? -11.370 -9.389 -0.702 1.00 92.62 91 ILE A N 1
ATOM 690 C CA . ILE A 1 91 ? -10.297 -8.717 -1.449 1.00 92.62 91 ILE A CA 1
ATOM 691 C C . ILE A 1 91 ? -8.980 -9.481 -1.297 1.00 92.62 91 ILE A C 1
ATOM 693 O O . ILE A 1 91 ? -8.319 -9.753 -2.297 1.00 92.62 91 ILE A O 1
ATOM 697 N N . VAL A 1 92 ? -8.616 -9.869 -0.071 1.00 91.00 92 VAL A N 1
ATOM 698 C CA . VAL A 1 92 ? -7.395 -10.645 0.194 1.00 91.00 92 VAL A CA 1
ATOM 699 C C . VAL A 1 92 ? -7.431 -11.986 -0.543 1.00 91.00 92 VAL A C 1
ATOM 701 O O . VAL A 1 92 ? -6.461 -12.321 -1.219 1.00 91.00 92 VAL A O 1
ATOM 704 N N . ALA A 1 93 ? -8.555 -12.706 -0.499 1.00 90.12 93 ALA A N 1
ATOM 705 C CA . ALA A 1 93 ? -8.725 -13.963 -1.229 1.00 90.12 93 ALA A CA 1
ATOM 706 C C . ALA A 1 93 ? -8.562 -13.773 -2.746 1.00 90.12 93 ALA A C 1
ATOM 708 O O . ALA A 1 93 ? -7.906 -14.569 -3.413 1.00 90.12 93 ALA A O 1
ATOM 709 N N . VAL A 1 94 ? -9.100 -12.681 -3.296 1.00 90.44 94 VAL A N 1
ATOM 710 C CA . VAL A 1 94 ? -8.926 -12.344 -4.711 1.00 90.44 94 VAL A CA 1
ATOM 711 C C . VAL A 1 94 ? -7.466 -12.016 -5.046 1.00 90.44 94 VAL A C 1
ATOM 713 O O . VAL A 1 94 ? -6.986 -12.462 -6.084 1.00 90.44 94 VAL A O 1
ATOM 716 N N . ILE A 1 95 ? -6.752 -11.271 -4.197 1.00 89.25 95 ILE A N 1
ATOM 717 C CA . ILE A 1 95 ? -5.324 -10.955 -4.394 1.00 89.25 95 ILE A CA 1
ATOM 718 C C . ILE A 1 95 ? -4.463 -12.224 -4.354 1.00 89.25 95 ILE A C 1
ATOM 720 O O . ILE A 1 95 ? -3.475 -12.314 -5.076 1.00 89.25 95 ILE A O 1
ATOM 724 N N . GLN A 1 96 ? -4.834 -13.194 -3.518 1.00 87.25 96 GLN A N 1
ATOM 725 C CA . GLN A 1 96 ? -4.164 -14.492 -3.419 1.00 87.25 96 GLN A CA 1
ATOM 726 C C . GLN A 1 96 ? -4.518 -15.445 -4.570 1.00 87.25 96 GLN A C 1
ATOM 728 O O . GLN A 1 96 ? -3.824 -16.437 -4.770 1.00 87.25 96 GLN A O 1
ATOM 733 N N . SER A 1 97 ? -5.586 -15.154 -5.315 1.00 90.25 97 SER A N 1
ATOM 734 C CA . SER A 1 97 ? -5.989 -15.907 -6.501 1.00 90.25 97 SER A CA 1
ATOM 735 C C . SER A 1 97 ? -5.322 -15.379 -7.774 1.00 90.25 97 SER A C 1
ATOM 737 O O . SER A 1 97 ? -4.872 -14.235 -7.839 1.00 90.25 97 SER A O 1
ATOM 739 N N . ASP A 1 98 ? -5.400 -16.156 -8.853 1.00 88.88 98 ASP A N 1
ATOM 740 C CA . ASP A 1 98 ? -4.891 -15.745 -10.166 1.00 88.88 98 ASP A CA 1
ATOM 741 C C . ASP A 1 98 ? -5.801 -14.759 -10.917 1.00 88.88 98 ASP A C 1
ATOM 743 O O . ASP A 1 98 ? -5.490 -14.357 -12.040 1.00 88.88 98 ASP A O 1
ATOM 747 N N . LYS A 1 99 ? -6.903 -14.290 -10.307 1.00 90.31 99 LYS A N 1
ATOM 748 C CA . LYS A 1 99 ? -7.863 -13.366 -10.942 1.00 90.31 99 LYS A CA 1
ATOM 749 C C . LYS A 1 99 ? -7.202 -12.122 -11.554 1.00 90.31 99 LYS A C 1
ATOM 751 O O . LYS A 1 99 ? -7.699 -11.589 -12.545 1.00 90.31 99 LYS A O 1
ATOM 756 N N . TYR A 1 100 ? -6.097 -11.646 -10.976 1.00 90.62 100 TYR A N 1
ATOM 757 C CA . TYR A 1 100 ? -5.346 -10.485 -11.470 1.00 90.62 100 TYR A CA 1
ATOM 758 C C . TYR A 1 100 ? -3.944 -10.822 -11.995 1.00 90.62 100 TYR A C 1
ATOM 760 O O . TYR A 1 100 ? -3.135 -9.904 -12.163 1.00 90.62 100 TYR A O 1
ATOM 768 N N . ALA A 1 101 ? -3.642 -12.093 -12.278 1.00 90.00 101 ALA A N 1
ATOM 769 C CA . ALA A 1 101 ? -2.312 -12.527 -12.705 1.00 90.00 101 ALA A CA 1
ATOM 770 C C . ALA A 1 101 ? -1.839 -11.788 -13.970 1.00 90.00 101 ALA A C 1
ATOM 772 O O . ALA A 1 101 ? -0.773 -11.171 -13.963 1.00 90.00 101 ALA A O 1
ATOM 773 N N . ASP A 1 102 ? -2.661 -11.737 -15.022 1.00 93.62 102 ASP A N 1
ATOM 774 C CA . ASP A 1 102 ? -2.276 -11.088 -16.285 1.00 93.62 102 ASP A CA 1
ATOM 775 C C . ASP A 1 102 ? -2.167 -9.565 -16.168 1.00 93.62 102 ASP A C 1
ATOM 777 O O . ASP A 1 102 ? -1.238 -8.960 -16.706 1.00 93.62 102 ASP A O 1
ATOM 781 N N . ARG A 1 103 ? -3.061 -8.929 -15.397 1.00 94.25 103 ARG A N 1
ATOM 782 C CA . ARG A 1 103 ? -2.964 -7.487 -15.109 1.00 94.25 103 ARG A CA 1
ATOM 783 C C . ARG A 1 103 ? -1.689 -7.165 -14.332 1.00 94.25 103 ARG A C 1
ATOM 785 O O . ARG A 1 103 ? -1.028 -6.176 -14.636 1.00 94.25 103 ARG A O 1
ATOM 792 N N . SER A 1 104 ? -1.329 -8.005 -13.363 1.00 93.75 104 SER A N 1
ATOM 793 C CA . SER A 1 104 ? -0.102 -7.849 -12.576 1.00 93.75 104 SER A CA 1
ATOM 794 C C . SER A 1 104 ? 1.139 -8.058 -13.438 1.00 93.75 104 SE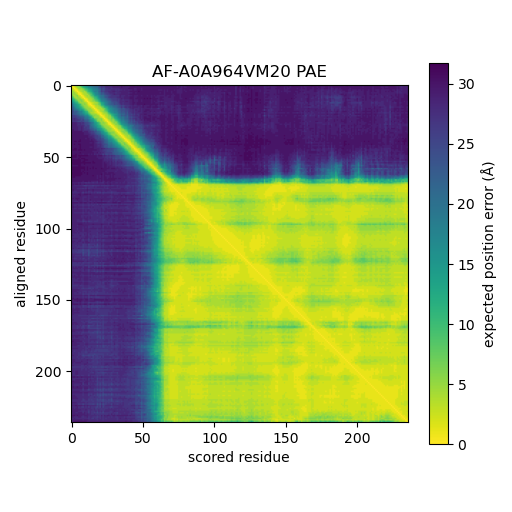R A C 1
ATOM 796 O O . SER A 1 104 ? 2.073 -7.266 -13.352 1.00 93.75 104 SER A O 1
ATOM 798 N N . ARG A 1 105 ? 1.138 -9.068 -14.316 1.00 95.94 105 ARG A N 1
ATOM 799 C CA . ARG A 1 105 ? 2.219 -9.314 -15.280 1.00 95.94 105 ARG A CA 1
ATOM 800 C C . ARG A 1 105 ? 2.457 -8.091 -16.163 1.00 95.94 105 ARG A C 1
ATOM 802 O O . ARG A 1 105 ? 3.565 -7.569 -16.186 1.00 95.94 105 ARG A O 1
ATOM 809 N N . ARG A 1 106 ? 1.396 -7.565 -16.779 1.00 97.00 106 ARG A N 1
ATOM 810 C CA . ARG A 1 106 ? 1.470 -6.373 -17.635 1.00 97.00 106 ARG A CA 1
ATOM 811 C C . ARG A 1 106 ? 1.935 -5.130 -16.874 1.00 97.00 106 ARG A C 1
ATOM 813 O O . ARG A 1 106 ? 2.746 -4.362 -17.384 1.00 97.00 106 ARG A O 1
ATOM 820 N N . CYS A 1 107 ? 1.468 -4.951 -15.636 1.00 96.44 107 CYS A N 1
ATOM 821 C CA . CYS A 1 107 ? 1.933 -3.878 -14.754 1.00 96.44 107 CYS A CA 1
ATOM 822 C C . CYS A 1 107 ? 3.455 -3.948 -14.542 1.00 96.44 107 CYS A C 1
ATOM 824 O O . CYS A 1 107 ? 4.152 -2.944 -14.675 1.00 96.44 107 CYS A O 1
ATOM 826 N N . ARG A 1 108 ? 3.970 -5.150 -14.254 1.00 96.38 108 ARG A N 1
ATOM 827 C CA . ARG A 1 108 ? 5.397 -5.415 -14.022 1.00 96.38 108 ARG A CA 1
ATOM 828 C C . ARG A 1 108 ? 6.233 -5.219 -15.282 1.00 96.38 108 ARG A C 1
ATOM 830 O O . ARG A 1 108 ? 7.303 -4.631 -15.197 1.00 96.38 108 ARG A O 1
ATOM 837 N N . GLU A 1 109 ? 5.748 -5.650 -16.443 1.00 97.88 109 GLU A N 1
ATOM 838 C CA . GLU A 1 109 ? 6.411 -5.416 -17.735 1.00 97.88 109 GLU A CA 1
ATOM 839 C C . GLU A 1 109 ? 6.591 -3.916 -18.006 1.00 97.88 109 GLU A C 1
ATOM 841 O O . GLU A 1 109 ? 7.702 -3.467 -18.284 1.00 97.88 109 GLU A O 1
ATOM 846 N N . MET A 1 110 ? 5.528 -3.123 -17.842 1.00 97.56 110 MET A N 1
ATOM 847 C CA . MET A 1 110 ? 5.586 -1.665 -18.013 1.00 97.56 110 MET A CA 1
ATOM 848 C C . MET A 1 110 ? 6.493 -0.997 -16.975 1.00 97.56 110 MET A C 1
ATOM 850 O O . MET A 1 110 ? 7.248 -0.082 -17.300 1.00 97.56 110 MET A O 1
ATOM 854 N N . PHE A 1 111 ? 6.455 -1.470 -15.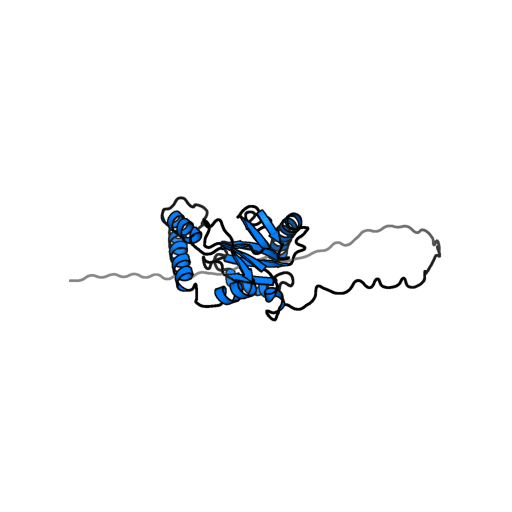729 1.00 96.19 111 PHE A N 1
ATOM 855 C CA . PHE A 1 111 ? 7.340 -0.978 -14.680 1.00 96.19 111 PHE A CA 1
ATOM 856 C C . PHE A 1 111 ? 8.815 -1.277 -14.981 1.00 96.19 111 PHE A C 1
ATOM 858 O O . PHE A 1 111 ? 9.666 -0.411 -14.796 1.00 96.19 111 PHE A O 1
ATOM 865 N N . ASN A 1 112 ? 9.118 -2.469 -15.500 1.00 95.94 112 ASN A N 1
ATOM 866 C CA . ASN A 1 112 ? 10.467 -2.851 -15.911 1.00 95.94 112 ASN A CA 1
ATOM 867 C C . ASN A 1 112 ? 10.950 -2.042 -17.120 1.00 95.94 112 ASN A C 1
ATOM 869 O O . ASN A 1 112 ? 12.111 -1.642 -17.148 1.00 95.94 112 ASN A O 1
ATOM 873 N N . ALA A 1 113 ? 10.068 -1.736 -18.075 1.00 97.38 113 ALA A N 1
ATOM 874 C CA . ALA A 1 113 ? 10.387 -0.831 -19.177 1.00 97.38 113 ALA A CA 1
ATOM 875 C C . ALA A 1 113 ? 10.749 0.575 -18.665 1.00 97.38 113 ALA A C 1
ATOM 877 O O . ALA A 1 113 ? 11.747 1.149 -19.096 1.00 97.38 113 ALA A O 1
ATOM 878 N N . TRP A 1 114 ? 10.008 1.102 -17.681 1.00 96.88 114 TRP A N 1
ATOM 879 C CA . TRP A 1 114 ? 10.372 2.365 -17.033 1.00 96.88 114 TRP A CA 1
ATOM 880 C C . TRP A 1 114 ? 11.708 2.266 -16.281 1.00 96.88 114 TRP A C 1
ATOM 882 O O . TRP A 1 114 ? 12.569 3.126 -16.464 1.00 96.88 114 TRP A O 1
ATOM 892 N N . LYS A 1 115 ? 11.937 1.202 -15.501 1.00 95.00 115 LYS A N 1
ATOM 893 C CA . LYS A 1 115 ? 13.227 0.967 -14.826 1.00 95.00 115 LYS A CA 1
ATOM 894 C C . LYS A 1 115 ? 14.402 0.905 -15.802 1.00 95.00 115 LYS A C 1
ATOM 896 O O . LYS A 1 115 ? 15.477 1.386 -15.465 1.00 95.00 115 LYS A O 1
ATOM 901 N N . ALA A 1 116 ? 14.217 0.345 -16.996 1.00 96.38 116 ALA A N 1
ATOM 902 C CA . ALA A 1 116 ? 15.280 0.246 -17.993 1.00 96.38 116 ALA A CA 1
ATOM 903 C C . ALA A 1 116 ? 15.756 1.625 -18.484 1.00 96.38 116 ALA A C 1
ATOM 905 O O . ALA A 1 116 ? 16.948 1.813 -18.710 1.00 96.38 116 ALA A O 1
ATOM 906 N N . VAL A 1 117 ? 14.845 2.596 -18.607 1.00 97.25 117 VAL A N 1
ATOM 907 C CA . VAL A 1 117 ? 15.176 3.966 -19.046 1.00 97.25 117 VAL A CA 1
ATOM 908 C C . VAL A 1 117 ? 15.475 4.921 -17.886 1.00 97.25 117 VAL A C 1
ATOM 910 O O . VAL A 1 117 ? 16.127 5.944 -18.077 1.00 97.25 117 VAL A O 1
ATOM 913 N N . CYS A 1 118 ? 15.002 4.610 -16.678 1.00 94.38 118 CYS A N 1
ATOM 914 C CA . CYS A 1 118 ? 15.207 5.398 -15.464 1.00 94.38 118 CYS A CA 1
ATOM 915 C C . CYS A 1 118 ? 15.402 4.465 -14.250 1.00 94.38 118 CYS A C 1
ATOM 917 O O . CYS A 1 118 ? 14.475 4.277 -13.456 1.00 94.38 118 CYS A O 1
ATOM 919 N N . PRO A 1 119 ? 16.606 3.884 -14.067 1.00 92.31 119 PRO A N 1
ATOM 920 C CA . PRO A 1 119 ? 16.856 2.903 -13.005 1.00 92.31 119 PRO A CA 1
ATOM 921 C C . PRO A 1 119 ? 16.616 3.430 -11.585 1.00 92.31 119 PRO A C 1
ATOM 923 O O . PRO A 1 119 ? 16.172 2.685 -10.716 1.00 92.31 119 PRO A O 1
ATOM 926 N N . ALA A 1 120 ? 16.863 4.724 -11.352 1.00 90.75 120 ALA A N 1
ATOM 927 C CA . ALA A 1 120 ? 16.649 5.374 -10.057 1.00 90.75 120 ALA A CA 1
ATOM 928 C C . ALA A 1 120 ? 15.162 5.642 -9.736 1.00 90.75 120 ALA A C 1
ATOM 930 O O . ALA A 1 120 ? 14.815 5.927 -8.585 1.00 90.75 120 ALA A O 1
ATOM 931 N N . LEU A 1 121 ? 14.267 5.542 -10.732 1.00 90.69 121 LEU A N 1
ATOM 932 C CA . LEU A 1 121 ? 12.831 5.824 -10.608 1.00 90.69 121 LEU A CA 1
ATOM 933 C C . LEU A 1 121 ? 12.515 7.213 -10.020 1.00 90.69 121 LEU A C 1
ATOM 935 O O . LEU A 1 121 ? 11.486 7.408 -9.366 1.00 90.69 121 LEU A O 1
ATOM 939 N N . ASP A 1 122 ? 13.406 8.177 -10.198 1.00 90.25 122 ASP A N 1
ATOM 940 C CA . ASP A 1 122 ? 13.324 9.539 -9.663 1.00 90.25 122 ASP A CA 1
ATOM 941 C C . ASP A 1 122 ? 12.649 10.524 -10.633 1.00 90.25 122 ASP A C 1
ATOM 943 O O . ASP A 1 122 ? 12.315 11.645 -10.253 1.00 90.25 122 ASP A O 1
ATOM 947 N N . SER A 1 123 ? 12.360 10.091 -11.864 1.00 92.06 123 SER A N 1
ATOM 948 C CA . SER A 1 123 ? 11.687 10.889 -12.888 1.00 92.06 123 SER A CA 1
ATOM 949 C C . SER A 1 123 ? 10.560 10.119 -13.572 1.00 92.06 123 SER A C 1
ATOM 951 O O . SER A 1 123 ? 10.734 8.986 -14.018 1.00 92.06 123 SER A O 1
ATOM 953 N N . LYS A 1 124 ? 9.403 10.776 -13.723 1.00 92.69 124 LYS A N 1
ATOM 954 C CA . LYS A 1 124 ? 8.239 10.269 -14.473 1.00 92.69 124 LYS A CA 1
ATOM 955 C C . LYS A 1 124 ? 8.056 10.923 -15.852 1.00 92.69 124 LYS A C 1
ATOM 957 O O . LYS A 1 124 ? 6.961 10.908 -16.402 1.00 92.69 124 LYS A O 1
ATOM 962 N N . LYS A 1 125 ? 9.102 11.552 -16.402 1.00 94.75 125 LYS A N 1
ATOM 963 C CA . LYS A 1 125 ? 9.009 12.303 -17.671 1.00 94.75 125 LYS A CA 1
ATOM 964 C C . LYS A 1 125 ? 9.091 11.427 -18.924 1.00 94.75 125 LYS A C 1
ATOM 966 O O . LYS A 1 125 ? 8.704 11.890 -19.992 1.00 94.75 125 LYS A O 1
ATOM 971 N N . SER A 1 126 ? 9.621 10.207 -18.814 1.00 96.56 126 SER A N 1
ATOM 972 C CA . SER A 1 126 ? 9.751 9.318 -19.971 1.00 96.56 126 SER A CA 1
ATOM 973 C C . SER A 1 126 ? 8.388 8.802 -20.436 1.00 96.56 126 SER A C 1
ATOM 975 O O . SER A 1 126 ? 7.411 8.782 -19.679 1.00 96.56 126 SER A O 1
ATOM 977 N N . HIS A 1 127 ? 8.328 8.359 -21.691 1.00 97.81 127 HIS A N 1
ATOM 978 C CA . HIS A 1 127 ? 7.124 7.755 -22.248 1.00 97.81 127 HIS A CA 1
ATOM 979 C C . HIS A 1 127 ? 6.702 6.510 -21.448 1.00 97.81 127 HIS A C 1
ATOM 981 O O . HIS A 1 127 ? 5.537 6.373 -21.086 1.00 97.81 127 HIS A O 1
ATOM 987 N N . GLU A 1 128 ? 7.657 5.653 -21.094 1.00 98.12 128 GLU A N 1
ATOM 988 C CA . GLU A 1 128 ? 7.467 4.413 -20.333 1.00 98.12 128 GLU A CA 1
ATOM 989 C C . GLU A 1 128 ? 6.896 4.693 -18.944 1.00 98.12 128 GLU A C 1
ATOM 991 O O . GLU A 1 128 ? 5.969 4.011 -18.506 1.00 98.12 128 GLU A O 1
ATOM 996 N N . ALA A 1 129 ? 7.399 5.733 -18.269 1.00 96.94 129 ALA A N 1
ATOM 997 C CA . ALA A 1 129 ? 6.884 6.149 -16.972 1.00 96.94 129 ALA A CA 1
ATOM 998 C C . ALA A 1 129 ? 5.413 6.567 -17.064 1.00 96.94 129 ALA A C 1
ATOM 1000 O O . ALA A 1 129 ? 4.605 6.184 -16.216 1.00 96.94 129 ALA A O 1
ATOM 1001 N N . LYS A 1 130 ? 5.056 7.323 -18.111 1.00 97.19 130 LYS A N 1
ATOM 1002 C CA . LYS A 1 130 ? 3.675 7.745 -18.363 1.00 97.19 130 LYS A CA 1
ATOM 1003 C C . LYS A 1 130 ? 2.774 6.552 -18.682 1.00 97.19 130 LYS A C 1
ATOM 1005 O O . LYS A 1 130 ? 1.700 6.446 -18.101 1.00 97.19 130 LYS A O 1
ATOM 1010 N N . VAL A 1 131 ? 3.212 5.645 -19.557 1.00 97.62 131 VAL A N 1
ATOM 1011 C CA . VAL A 1 131 ? 2.466 4.422 -19.904 1.00 97.62 131 VAL A CA 1
ATOM 1012 C C . VAL A 1 131 ? 2.207 3.570 -18.661 1.00 97.62 131 VAL A C 1
ATOM 1014 O O . VAL A 1 131 ? 1.079 3.129 -18.444 1.00 97.62 131 VAL A O 1
ATOM 1017 N N . TYR A 1 132 ? 3.223 3.382 -17.816 1.00 97.19 132 TYR A N 1
ATOM 1018 C CA . TYR A 1 132 ? 3.083 2.668 -16.550 1.00 97.19 132 TYR A CA 1
ATOM 1019 C C . TYR A 1 132 ? 2.098 3.362 -15.592 1.00 97.19 132 TYR A C 1
ATOM 1021 O O . TYR A 1 132 ? 1.220 2.704 -15.033 1.00 97.19 132 TYR A O 1
ATOM 1029 N N . ASP A 1 133 ? 2.212 4.680 -15.405 1.00 95.62 133 ASP A N 1
ATOM 1030 C CA . ASP A 1 133 ? 1.352 5.443 -14.490 1.00 95.62 133 ASP A CA 1
ATOM 1031 C C . ASP A 1 133 ? -0.116 5.448 -14.954 1.00 95.62 133 ASP A C 1
ATOM 1033 O O . ASP A 1 133 ? -1.025 5.225 -14.150 1.00 95.62 133 ASP A O 1
ATOM 1037 N N . ASP A 1 134 ? -0.347 5.610 -16.259 1.00 96.81 134 ASP A N 1
ATOM 10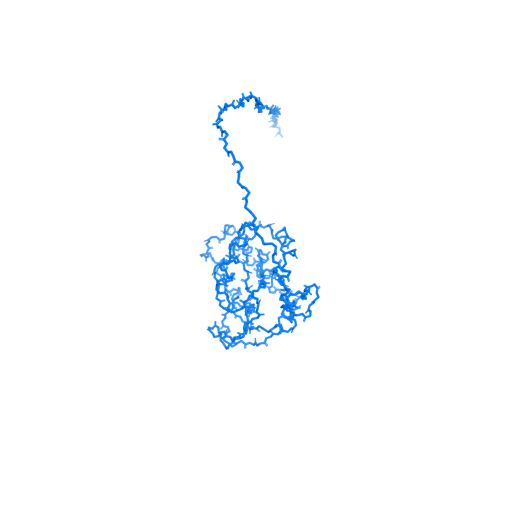38 C CA . ASP A 1 134 ? -1.675 5.539 -16.870 1.00 96.81 134 ASP A CA 1
ATOM 1039 C C . ASP A 1 134 ? -2.280 4.139 -16.724 1.00 96.81 134 ASP A C 1
ATOM 1041 O O . ASP A 1 134 ? -3.437 4.011 -16.322 1.00 96.81 134 ASP A O 1
ATOM 1045 N N . PHE A 1 135 ? -1.498 3.078 -16.950 1.00 97.19 135 PHE A N 1
ATOM 1046 C CA . PHE A 1 135 ? -1.963 1.709 -16.731 1.00 97.19 135 PHE A CA 1
ATOM 1047 C C . PHE A 1 135 ? -2.296 1.447 -15.259 1.00 97.19 135 PHE A C 1
ATOM 1049 O O . PHE A 1 135 ? -3.363 0.911 -14.957 1.00 97.19 135 PHE A O 1
ATOM 1056 N N . LYS A 1 136 ? -1.436 1.871 -14.322 1.00 94.88 136 LYS A N 1
ATOM 1057 C CA . LYS A 1 136 ? -1.653 1.690 -12.876 1.00 94.88 136 LYS A CA 1
ATOM 1058 C C . LYS A 1 136 ? -2.964 2.334 -12.417 1.00 94.88 136 LYS A C 1
ATOM 1060 O O . LYS A 1 136 ? -3.654 1.765 -11.575 1.00 94.88 136 LYS A O 1
ATOM 1065 N N . LYS A 1 137 ? -3.351 3.472 -13.004 1.00 95.81 137 LYS A N 1
ATOM 1066 C CA . LYS A 1 137 ? -4.632 4.146 -12.727 1.00 95.81 137 LYS A CA 1
ATOM 1067 C C . LYS A 1 137 ? -5.860 3.349 -13.172 1.00 95.81 137 LYS A C 1
ATOM 1069 O O . LYS A 1 137 ? -6.939 3.609 -12.653 1.00 95.81 137 LYS A O 1
ATOM 1074 N N . THR A 1 138 ? -5.721 2.380 -14.077 1.00 96.50 138 THR A N 1
ATOM 1075 C CA . THR A 1 138 ? -6.824 1.494 -14.503 1.00 96.50 138 THR A CA 1
ATOM 1076 C C . THR A 1 138 ? -7.044 0.299 -13.572 1.00 96.50 138 THR A C 1
ATOM 1078 O O . THR A 1 138 ? -8.046 -0.404 -13.698 1.00 96.50 138 THR A O 1
ATOM 1081 N N . LEU A 1 139 ? -6.120 0.044 -12.639 1.00 95.44 139 LEU A N 1
ATOM 1082 C CA . LEU A 1 139 ? -6.222 -1.087 -11.723 1.00 95.44 139 LEU A CA 1
ATOM 1083 C C . LEU A 1 139 ? -7.285 -0.831 -10.647 1.00 95.44 139 LEU A C 1
ATOM 1085 O O . LEU A 1 139 ? -7.358 0.293 -10.141 1.00 95.44 139 LEU A O 1
ATOM 1089 N N . PRO A 1 140 ? -8.042 -1.865 -10.231 1.00 95.31 140 PRO A N 1
ATOM 1090 C CA . PRO A 1 140 ? -8.944 -1.762 -9.093 1.00 95.31 140 PRO A CA 1
ATOM 1091 C C . PRO A 1 140 ? -8.225 -1.278 -7.840 1.00 95.31 140 PRO A C 1
ATOM 1093 O O . PRO A 1 140 ? -7.095 -1.684 -7.558 1.00 95.31 140 PRO A O 1
ATOM 1096 N N . ALA A 1 141 ? -8.897 -0.417 -7.084 1.00 94.56 141 ALA A N 1
ATOM 1097 C CA . ALA A 1 141 ? -8.328 0.227 -5.911 1.00 94.56 141 ALA A CA 1
ATOM 1098 C C . ALA A 1 141 ? -9.293 0.106 -4.739 1.00 94.56 141 ALA A C 1
ATOM 1100 O O . ALA A 1 141 ? -10.490 0.303 -4.903 1.00 94.56 141 ALA A O 1
ATOM 1101 N N . PHE A 1 142 ? -8.779 -0.175 -3.550 1.00 96.38 142 PHE A N 1
ATOM 1102 C CA . PHE A 1 142 ? -9.577 -0.195 -2.331 1.00 96.38 142 PHE A CA 1
ATOM 1103 C C . PHE A 1 142 ? -8.913 0.642 -1.237 1.00 96.38 142 PHE A C 1
ATOM 1105 O O . PHE A 1 142 ? -7.734 0.990 -1.336 1.00 96.38 142 PHE A O 1
ATOM 1112 N N . CYS A 1 143 ? -9.705 0.998 -0.237 1.00 97.06 143 CYS A N 1
ATOM 1113 C CA . CYS A 1 143 ? -9.361 1.867 0.880 1.00 97.06 143 CYS A CA 1
ATOM 1114 C C . CYS A 1 143 ? -9.159 1.018 2.135 1.00 97.06 143 CYS A C 1
ATOM 1116 O O . CYS A 1 143 ? -10.141 0.551 2.706 1.00 97.06 143 CYS A O 1
ATOM 1118 N N . ILE A 1 144 ? -7.913 0.773 2.556 1.00 96.81 144 ILE A N 1
ATOM 1119 C CA . ILE A 1 144 ? -7.632 -0.137 3.684 1.00 96.81 144 ILE A CA 1
ATOM 1120 C C . ILE A 1 144 ? -8.259 0.405 4.971 1.00 96.81 144 ILE A C 1
ATOM 1122 O O . ILE A 1 144 ? -8.817 -0.367 5.753 1.00 96.81 144 ILE A O 1
ATOM 1126 N N . SER A 1 145 ? -8.233 1.724 5.151 1.00 97.12 145 SER A N 1
ATOM 1127 C CA . SER A 1 145 ? -8.700 2.388 6.369 1.00 97.12 145 SER A CA 1
ATOM 1128 C C . SER A 1 145 ? -10.211 2.476 6.554 1.00 97.12 145 SER A C 1
ATOM 1130 O O . SER A 1 145 ? -10.662 2.892 7.621 1.00 97.12 145 SER A O 1
ATOM 1132 N N . GLY A 1 146 ? -11.032 2.033 5.595 1.00 96.62 146 GLY A N 1
ATOM 1133 C CA . GLY A 1 146 ? -12.469 1.923 5.843 1.00 96.62 146 GLY A CA 1
ATOM 1134 C C . GLY A 1 146 ? -13.379 2.006 4.630 1.00 96.62 146 GLY A C 1
ATOM 1135 O O . GLY A 1 146 ? -12.964 1.902 3.474 1.00 96.62 146 GLY A O 1
ATOM 1136 N N . THR A 1 147 ? -14.664 2.184 4.922 1.00 97.94 147 THR A N 1
ATOM 1137 C CA . THR A 1 147 ? -15.715 2.416 3.932 1.00 97.94 147 THR A CA 1
ATOM 1138 C C . THR A 1 147 ? -15.841 3.900 3.603 1.00 97.94 147 THR A C 1
ATOM 1140 O O . THR A 1 147 ? -15.377 4.779 4.334 1.00 97.94 147 THR A O 1
ATOM 1143 N N . ALA A 1 148 ? -16.480 4.190 2.477 1.00 97.50 148 ALA A N 1
ATOM 1144 C CA . ALA A 1 148 ? -16.580 5.533 1.938 1.00 97.50 148 ALA A CA 1
ATOM 1145 C C . ALA A 1 148 ? -17.905 5.702 1.204 1.00 97.50 148 ALA A C 1
ATOM 1147 O O . ALA A 1 148 ? -18.429 4.744 0.640 1.00 97.50 148 ALA A O 1
ATOM 1148 N N . LYS A 1 149 ? -18.413 6.932 1.181 1.00 96.75 149 LYS A N 1
ATOM 1149 C CA . LYS A 1 149 ? -19.516 7.332 0.301 1.00 96.75 149 LYS A CA 1
ATOM 1150 C C . LYS A 1 149 ? -18.990 7.827 -1.047 1.00 96.75 149 LYS A C 1
ATOM 1152 O O . LYS A 1 149 ? -19.610 7.606 -2.079 1.00 96.75 149 LYS A O 1
ATOM 1157 N N . SER A 1 150 ? -17.831 8.480 -1.030 1.00 95.00 150 SER A N 1
ATOM 1158 C CA . SER A 1 150 ? -17.114 8.999 -2.196 1.00 95.00 150 SER A CA 1
ATOM 1159 C C . SER A 1 150 ? -15.6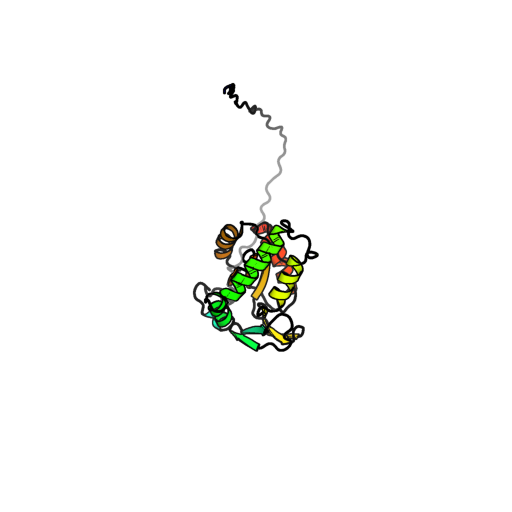07 9.005 -1.903 1.00 95.00 150 SER A C 1
ATOM 1161 O O . SER A 1 150 ? -15.184 8.680 -0.795 1.00 95.00 150 SER A O 1
ATOM 1163 N N . ARG A 1 151 ? -14.765 9.400 -2.867 1.00 90.88 151 ARG A N 1
ATOM 1164 C CA . ARG A 1 151 ? -13.297 9.473 -2.677 1.00 90.88 151 ARG A CA 1
ATOM 1165 C C . ARG A 1 151 ? -12.835 10.438 -1.584 1.00 90.88 151 ARG A C 1
ATOM 1167 O O . ARG A 1 151 ? -11.676 10.373 -1.189 1.00 90.88 151 ARG A O 1
ATOM 1174 N N . THR A 1 152 ? -13.704 11.342 -1.148 1.00 92.12 152 THR A N 1
ATOM 1175 C CA . THR A 1 152 ? -13.394 12.387 -0.165 1.00 92.12 152 THR A CA 1
ATOM 1176 C C . THR A 1 152 ? -14.269 12.300 1.083 1.00 92.12 152 THR A C 1
ATOM 1178 O O . THR A 1 152 ? -14.040 13.041 2.031 1.00 92.12 152 THR A O 1
ATOM 1181 N N . GLU A 1 153 ? -15.258 11.402 1.109 1.00 95.12 153 GLU A N 1
ATOM 1182 C CA . GLU A 1 153 ? -16.202 11.238 2.221 1.00 95.12 153 GLU A CA 1
ATOM 1183 C C . GLU A 1 153 ? -16.026 9.850 2.871 1.00 95.12 153 GLU A C 1
ATOM 1185 O O . GLU A 1 153 ? -16.712 8.895 2.479 1.00 95.12 153 GLU A O 1
ATOM 1190 N N . PRO A 1 154 ? -15.109 9.704 3.850 1.00 96.12 154 PRO A N 1
ATOM 1191 C CA . PRO A 1 154 ? -14.989 8.485 4.648 1.00 96.12 154 PRO A CA 1
ATOM 1192 C C . PRO A 1 154 ? -16.210 8.273 5.545 1.00 96.12 154 PRO A C 1
ATOM 1194 O O . PRO A 1 154 ? -16.748 9.226 6.106 1.00 96.12 154 PRO A O 1
ATOM 1197 N N . LEU A 1 155 ? -16.602 7.012 5.731 1.00 96.38 155 LEU A N 1
ATOM 1198 C CA . LEU A 1 155 ? -17.729 6.616 6.579 1.00 96.38 155 LEU A CA 1
ATOM 1199 C C . LEU A 1 155 ? -17.238 5.890 7.838 1.00 96.38 155 LEU A C 1
ATOM 1201 O O . LEU A 1 155 ? -16.952 6.526 8.855 1.00 96.38 155 LEU A O 1
ATOM 1205 N N . VAL A 1 156 ? -17.114 4.562 7.770 1.00 96.56 156 VAL A N 1
ATOM 1206 C CA . VAL A 1 156 ? -16.731 3.709 8.900 1.00 96.56 156 VAL A CA 1
ATOM 1207 C C . VAL A 1 156 ? -15.265 3.329 8.763 1.00 96.56 156 VAL A C 1
ATOM 1209 O O . VAL A 1 156 ? -14.858 2.789 7.738 1.00 96.56 156 VAL A O 1
ATOM 1212 N N . HIS A 1 157 ? -14.479 3.601 9.803 1.00 97.00 157 HIS A N 1
ATOM 1213 C CA . HIS A 1 157 ? -13.067 3.238 9.835 1.00 97.00 157 HIS A CA 1
ATOM 1214 C C . HIS A 1 157 ? -12.902 1.732 10.097 1.00 97.00 157 HIS A C 1
ATOM 1216 O O . HIS A 1 157 ? -13.593 1.175 10.949 1.00 97.00 157 HIS A O 1
ATOM 1222 N N . SER A 1 158 ? -11.976 1.073 9.400 1.00 96.50 158 SER A N 1
ATOM 1223 C CA . SER A 1 158 ? -11.744 -0.380 9.495 1.00 96.50 158 SER A CA 1
ATOM 1224 C C . SER A 1 158 ? -10.966 -0.810 10.746 1.00 96.50 158 SER A C 1
ATOM 1226 O O . SER A 1 158 ? -10.949 -1.987 11.094 1.00 96.50 158 SER A O 1
ATOM 1228 N N . GLY A 1 159 ? -10.288 0.142 11.390 1.00 96.25 159 GLY A N 1
ATOM 1229 C CA . GLY A 1 159 ? -9.301 -0.113 12.451 1.00 96.25 159 GLY A CA 1
ATOM 1230 C C . GLY A 1 159 ? -7.921 -0.477 11.895 1.00 96.25 159 GLY A C 1
ATOM 1231 O O . GLY A 1 159 ? -7.050 -0.939 12.629 1.00 96.25 159 GLY A O 1
ATOM 1232 N N . LEU A 1 160 ? -7.728 -0.286 10.590 1.00 97.19 160 LEU A N 1
ATOM 1233 C CA . LEU A 1 160 ? -6.474 -0.518 9.891 1.00 97.19 160 LEU A CA 1
ATOM 1234 C C . LEU A 1 160 ? -5.987 0.788 9.267 1.00 97.19 160 LEU A C 1
ATOM 1236 O O . LEU A 1 160 ? -6.793 1.669 9.005 1.00 97.19 160 LEU A O 1
ATOM 1240 N N . LEU A 1 161 ? -4.682 0.889 9.046 1.00 97.62 161 LEU A N 1
ATOM 1241 C CA . LEU A 1 161 ? -4.001 1.984 8.364 1.00 97.62 161 LEU A CA 1
ATOM 1242 C C . LEU A 1 161 ? -3.243 1.423 7.160 1.00 97.62 161 LEU A C 1
ATOM 1244 O O . LEU A 1 161 ? -2.552 0.408 7.307 1.00 97.62 161 LEU A O 1
ATOM 1248 N N . GLN A 1 162 ? -3.329 2.061 5.988 1.00 97.75 162 GLN A N 1
ATOM 1249 C CA . GLN A 1 162 ? -2.494 1.663 4.856 1.00 97.75 162 GLN A CA 1
ATOM 1250 C C . GLN A 1 162 ? -1.043 2.062 5.092 1.00 97.75 162 GLN A C 1
ATOM 1252 O O . GLN A 1 162 ? -0.708 3.233 5.242 1.00 97.75 162 GLN A O 1
ATOM 1257 N N . ILE A 1 163 ? -0.166 1.071 5.000 1.00 97.75 163 ILE A N 1
ATOM 1258 C CA . ILE A 1 163 ? 1.268 1.282 4.860 1.00 97.75 163 ILE A CA 1
ATOM 1259 C C . ILE A 1 163 ? 1.652 0.939 3.429 1.00 97.75 163 ILE A C 1
ATOM 1261 O O . ILE A 1 163 ? 1.357 -0.154 2.940 1.00 97.75 163 ILE A O 1
ATOM 1265 N N . ASP A 1 164 ? 2.298 1.885 2.758 1.00 96.44 164 ASP A N 1
ATOM 1266 C CA . ASP A 1 164 ? 2.763 1.737 1.385 1.00 96.44 164 ASP A CA 1
ATOM 1267 C C . ASP A 1 164 ? 4.281 1.889 1.340 1.00 96.44 164 ASP A C 1
ATOM 1269 O O . ASP A 1 164 ? 4.828 2.912 1.758 1.00 96.44 164 ASP A O 1
ATOM 1273 N N . ILE A 1 165 ? 4.955 0.838 0.877 1.00 95.44 165 ILE A N 1
ATOM 1274 C CA . ILE A 1 165 ? 6.409 0.764 0.783 1.00 95.44 165 ILE A CA 1
ATOM 1275 C C . ILE A 1 165 ? 6.745 0.455 -0.670 1.00 95.44 165 ILE A C 1
ATOM 1277 O O . ILE A 1 165 ? 6.548 -0.666 -1.139 1.00 95.44 165 ILE A O 1
ATOM 1281 N N . ASP A 1 166 ? 7.262 1.447 -1.382 1.00 89.56 166 ASP A N 1
ATOM 1282 C CA . ASP A 1 166 ? 7.649 1.330 -2.786 1.00 89.56 166 ASP A CA 1
ATOM 1283 C C . ASP A 1 166 ? 9.179 1.226 -2.943 1.00 89.56 166 ASP A C 1
ATOM 1285 O O . ASP A 1 166 ? 9.943 1.608 -2.057 1.00 89.56 166 ASP A O 1
ATOM 1289 N N . LYS A 1 167 ? 9.627 0.762 -4.119 1.00 85.62 167 LYS A N 1
ATOM 1290 C CA . LYS A 1 167 ? 11.037 0.760 -4.562 1.00 85.62 167 LYS A CA 1
ATOM 1291 C C . LYS A 1 167 ? 11.977 -0.055 -3.667 1.00 85.62 167 LYS A C 1
ATOM 1293 O O . LYS A 1 167 ? 13.060 0.400 -3.297 1.00 85.62 167 LYS A O 1
ATOM 1298 N N . LEU A 1 168 ? 11.584 -1.284 -3.345 1.00 88.88 168 LEU A N 1
ATOM 1299 C CA . LEU A 1 168 ? 12.384 -2.172 -2.500 1.00 88.88 168 LEU A CA 1
ATOM 1300 C C . LEU A 1 168 ? 13.658 -2.687 -3.186 1.00 88.88 168 LEU A C 1
ATOM 1302 O O . LEU A 1 168 ? 14.544 -3.177 -2.487 1.00 88.88 168 LEU A O 1
ATOM 1306 N N . ASN A 1 169 ? 13.791 -2.562 -4.512 1.00 84.81 169 ASN A N 1
ATOM 1307 C CA . ASN A 1 169 ? 15.044 -2.768 -5.253 1.00 84.81 169 ASN A CA 1
ATOM 1308 C C . ASN A 1 169 ? 15.777 -4.072 -4.873 1.00 84.81 169 ASN A C 1
ATOM 1310 O O . ASN A 1 169 ? 16.975 -4.079 -4.602 1.00 84.81 169 ASN A O 1
ATOM 1314 N N . GLY A 1 170 ? 15.038 -5.183 -4.818 1.00 84.38 170 GLY A N 1
ATOM 1315 C CA . GLY A 1 170 ? 15.584 -6.508 -4.492 1.00 84.38 170 GLY A CA 1
ATOM 1316 C C . GLY A 1 170 ? 15.609 -6.872 -3.002 1.00 84.38 170 GLY A C 1
ATOM 1317 O O . GLY A 1 170 ? 15.914 -8.011 -2.668 1.00 84.38 170 GLY A O 1
ATOM 1318 N N . THR A 1 171 ? 15.222 -5.967 -2.098 1.00 91.44 171 THR A N 1
ATOM 1319 C CA . THR A 1 171 ? 15.110 -6.257 -0.650 1.00 91.44 171 THR A CA 1
ATOM 1320 C C . THR A 1 171 ? 13.737 -6.792 -0.226 1.00 91.44 171 THR A C 1
ATOM 1322 O O . THR A 1 171 ? 13.512 -7.051 0.958 1.00 91.44 171 THR A O 1
ATOM 1325 N N . LEU A 1 172 ? 12.820 -6.978 -1.185 1.00 91.12 172 LEU A N 1
ATOM 1326 C CA . LEU A 1 172 ? 11.411 -7.277 -0.931 1.00 91.12 172 LEU A CA 1
ATOM 1327 C C . LEU A 1 172 ? 11.209 -8.517 -0.064 1.00 91.12 172 LEU A C 1
ATOM 1329 O O . LEU A 1 172 ? 10.530 -8.420 0.954 1.00 91.12 172 LEU A O 1
ATOM 1333 N N . GLU A 1 173 ? 11.786 -9.661 -0.436 1.00 90.69 173 GLU A N 1
ATOM 1334 C CA . GLU A 1 173 ? 11.548 -10.913 0.296 1.00 90.69 173 GLU A CA 1
ATOM 1335 C C . GLU A 1 173 ? 12.112 -10.844 1.721 1.00 90.69 173 GLU A C 1
ATOM 1337 O O . GLU A 1 173 ? 11.420 -11.181 2.677 1.00 90.69 173 GLU A O 1
ATOM 1342 N N . THR A 1 174 ? 13.319 -10.297 1.896 1.00 92.88 174 THR A N 1
ATOM 1343 C CA . THR A 1 174 ? 13.929 -10.117 3.223 1.00 92.88 174 THR A CA 1
ATOM 1344 C C . THR A 1 174 ? 13.079 -9.233 4.129 1.00 92.88 174 THR A C 1
ATOM 1346 O O . THR A 1 174 ? 12.891 -9.544 5.306 1.00 92.88 174 THR A O 1
ATOM 1349 N N . LEU A 1 175 ? 12.561 -8.120 3.603 1.00 93.69 175 LEU A N 1
ATOM 1350 C CA . LEU A 1 175 ? 11.676 -7.248 4.365 1.00 93.69 175 LEU A CA 1
ATOM 1351 C C . LEU A 1 175 ? 10.344 -7.939 4.668 1.00 93.69 175 LEU A C 1
ATOM 1353 O O . LEU A 1 175 ? 9.862 -7.887 5.797 1.00 93.69 175 LEU A O 1
ATOM 1357 N N . ARG A 1 176 ? 9.758 -8.604 3.673 1.00 92.31 176 ARG A N 1
ATOM 1358 C CA . ARG A 1 176 ? 8.499 -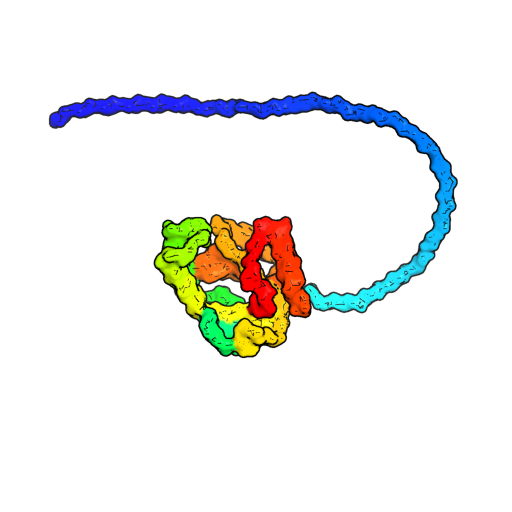9.329 3.816 1.00 92.31 176 ARG A CA 1
ATOM 1359 C C . ARG A 1 176 ? 8.573 -10.356 4.944 1.00 92.31 176 ARG A C 1
ATOM 1361 O O . ARG A 1 176 ? 7.641 -10.413 5.738 1.00 92.31 176 ARG A O 1
ATOM 1368 N N . GLU A 1 177 ? 9.658 -11.123 5.050 1.00 92.38 177 GLU A N 1
ATOM 1369 C CA . GLU A 1 177 ? 9.828 -12.088 6.146 1.00 92.38 177 GLU A CA 1
ATOM 1370 C C . GLU A 1 177 ? 9.887 -11.414 7.522 1.00 92.38 177 GLU A C 1
ATOM 1372 O O . GLU A 1 177 ? 9.249 -11.892 8.457 1.00 92.38 177 GLU A O 1
ATOM 1377 N N . LYS A 1 178 ? 10.566 -10.266 7.650 1.00 93.44 178 LYS A N 1
ATOM 1378 C CA . LYS A 1 178 ? 10.575 -9.496 8.908 1.00 93.44 178 LYS A CA 1
ATOM 1379 C C . LYS A 1 178 ? 9.173 -9.014 9.284 1.00 93.44 178 LYS A C 1
ATOM 1381 O O . LYS A 1 178 ? 8.751 -9.176 10.423 1.00 93.44 178 LYS A O 1
ATOM 1386 N N . LEU A 1 179 ? 8.438 -8.469 8.315 1.00 93.81 179 LEU A N 1
ATOM 1387 C CA . LEU A 1 179 ? 7.108 -7.898 8.534 1.00 93.81 179 LEU A CA 1
ATOM 1388 C C . LEU A 1 179 ? 6.034 -8.953 8.831 1.00 93.81 179 LEU A C 1
ATOM 1390 O O . LEU A 1 179 ? 5.044 -8.636 9.481 1.00 93.81 179 LEU A O 1
ATOM 1394 N N . LYS A 1 180 ? 6.212 -10.211 8.406 1.00 90.88 180 LYS A N 1
ATOM 1395 C CA . LYS A 1 180 ? 5.308 -11.308 8.799 1.00 90.88 180 LYS A CA 1
ATOM 1396 C C . LYS A 1 180 ? 5.294 -11.551 10.310 1.00 90.88 180 LYS A C 1
ATOM 1398 O O . LYS A 1 180 ? 4.288 -12.028 10.824 1.00 90.88 180 LYS A O 1
ATOM 1403 N N . ALA A 1 181 ? 6.402 -11.268 10.993 1.00 91.38 181 ALA A N 1
ATOM 1404 C CA . ALA A 1 181 ? 6.530 -11.431 12.437 1.00 91.38 181 ALA A CA 1
ATOM 1405 C C . ALA A 1 181 ? 6.088 -10.184 13.226 1.00 91.38 181 ALA A C 1
ATOM 1407 O O . ALA A 1 181 ? 6.069 -10.224 14.455 1.00 91.38 181 ALA A O 1
ATOM 1408 N N . ASP A 1 182 ? 5.741 -9.085 12.547 1.00 94.75 182 ASP A N 1
ATOM 1409 C CA . ASP A 1 182 ? 5.308 -7.854 13.203 1.00 94.75 182 ASP A CA 1
ATOM 1410 C C . ASP A 1 182 ? 3.890 -8.024 13.784 1.00 94.75 182 ASP A C 1
ATOM 1412 O O . ASP A 1 182 ? 2.941 -8.273 13.031 1.00 94.75 182 ASP A O 1
ATOM 1416 N N . PRO A 1 183 ? 3.702 -7.864 15.106 1.00 93.44 183 PRO A N 1
ATOM 1417 C CA . PRO A 1 183 ? 2.406 -8.087 15.744 1.00 93.44 183 PRO A CA 1
ATOM 1418 C C . PRO A 1 183 ? 1.346 -7.048 15.344 1.00 93.44 183 PRO A C 1
ATOM 1420 O O . PRO A 1 183 ? 0.143 -7.304 15.451 1.00 93.44 183 PRO A O 1
ATOM 1423 N N . HIS A 1 184 ? 1.759 -5.873 14.869 1.00 95.38 184 HIS A N 1
ATOM 1424 C CA . HIS A 1 184 ? 0.846 -4.800 14.496 1.00 95.38 184 HIS A CA 1
ATOM 1425 C C . HIS A 1 184 ? 0.297 -4.986 13.076 1.00 95.38 184 HIS A C 1
ATOM 1427 O O . HIS A 1 184 ? -0.767 -4.450 12.757 1.00 95.38 184 HIS A O 1
ATOM 1433 N N . ILE A 1 185 ? 0.962 -5.766 12.219 1.00 95.81 185 ILE A N 1
ATOM 1434 C CA . ILE A 1 185 ? 0.562 -5.957 10.819 1.00 95.81 185 ILE A CA 1
ATOM 1435 C C . ILE A 1 185 ? -0.574 -6.971 10.714 1.00 95.81 185 ILE A C 1
ATOM 1437 O O . ILE A 1 185 ? -0.492 -8.100 11.198 1.00 95.81 185 ILE A O 1
ATOM 1441 N N . ALA A 1 186 ? -1.679 -6.566 10.086 1.00 93.31 186 ALA A N 1
ATOM 1442 C CA . ALA A 1 186 ? -2.858 -7.407 9.920 1.00 93.31 186 ALA A CA 1
ATOM 1443 C C . ALA A 1 186 ? -2.829 -8.279 8.686 1.00 93.31 186 ALA A C 1
ATOM 1445 O O . ALA A 1 186 ? -3.227 -9.440 8.732 1.00 93.31 186 ALA A O 1
ATOM 1446 N N . PHE A 1 187 ? -2.363 -7.704 7.594 1.00 93.06 187 PHE A N 1
ATOM 1447 C CA . PHE A 1 187 ? -2.150 -8.397 6.345 1.00 93.06 187 PHE A CA 1
ATOM 1448 C C . PHE A 1 187 ? -1.174 -7.578 5.508 1.00 93.06 187 PHE A C 1
ATOM 1450 O O . PHE A 1 187 ? -0.981 -6.381 5.737 1.00 93.06 187 PHE A O 1
ATOM 1457 N N . GLY A 1 188 ? -0.585 -8.223 4.512 1.00 94.06 188 GLY A N 1
ATOM 1458 C CA . GLY A 1 188 ? 0.272 -7.566 3.546 1.00 94.06 188 GLY A CA 1
ATOM 1459 C C . GLY A 1 188 ? 0.278 -8.317 2.229 1.00 94.06 188 GLY A C 1
ATOM 1460 O O . GLY A 1 188 ? 0.085 -9.533 2.193 1.00 94.06 188 GLY A O 1
ATOM 1461 N N . PHE A 1 189 ? 0.491 -7.592 1.140 1.00 94.38 189 PHE A N 1
ATOM 1462 C CA . PHE A 1 189 ? 0.612 -8.165 -0.192 1.00 94.38 189 PHE A CA 1
ATOM 1463 C C . PHE A 1 189 ? 1.630 -7.389 -1.024 1.00 94.38 189 PHE A C 1
ATOM 1465 O O . PHE A 1 189 ? 1.913 -6.214 -0.779 1.00 94.38 189 PHE A O 1
ATOM 1472 N N . VAL A 1 190 ? 2.194 -8.074 -2.017 1.00 94.12 190 VAL A N 1
ATOM 1473 C CA . VAL A 1 190 ? 3.112 -7.464 -2.979 1.00 94.12 190 VAL A CA 1
ATOM 1474 C C . VAL A 1 190 ? 2.333 -6.484 -3.848 1.00 94.12 190 VAL A C 1
ATOM 1476 O O . VAL A 1 190 ? 1.269 -6.816 -4.372 1.00 94.12 190 VAL A O 1
ATOM 1479 N N . SER A 1 191 ? 2.852 -5.268 -3.994 1.00 93.06 191 SER A N 1
ATOM 1480 C CA . SER A 1 191 ? 2.206 -4.225 -4.785 1.00 93.06 191 SER A CA 1
ATOM 1481 C C . SER A 1 191 ? 2.110 -4.627 -6.271 1.00 93.06 191 SER A C 1
ATOM 1483 O O . SER A 1 191 ? 2.858 -5.494 -6.736 1.00 93.06 191 SER A O 1
ATOM 1485 N N . PRO A 1 192 ? 1.221 -4.002 -7.070 1.00 92.69 192 PRO A N 1
ATOM 1486 C CA . PRO A 1 192 ? 1.056 -4.370 -8.479 1.00 92.69 192 PRO A CA 1
ATOM 1487 C C . PRO A 1 192 ? 2.344 -4.319 -9.316 1.00 92.69 192 PRO A C 1
ATOM 1489 O O . PRO A 1 192 ? 2.465 -5.075 -10.277 1.00 92.69 192 PRO A O 1
ATOM 1492 N N . SER A 1 193 ? 3.308 -3.466 -8.950 1.00 93.44 193 SER A N 1
ATOM 1493 C CA . SER A 1 193 ? 4.605 -3.360 -9.633 1.00 93.44 193 SER A CA 1
ATOM 1494 C C . SER A 1 193 ? 5.546 -4.533 -9.357 1.00 93.44 193 SER A C 1
ATOM 1496 O O . SER A 1 193 ? 6.543 -4.678 -10.056 1.00 93.44 193 SER A O 1
ATOM 1498 N N . GLY A 1 194 ? 5.264 -5.356 -8.342 1.00 92.50 194 GLY A N 1
ATOM 1499 C CA . GLY A 1 194 ? 6.146 -6.442 -7.915 1.00 92.50 194 GLY A CA 1
ATOM 1500 C C . GLY A 1 194 ? 7.371 -5.997 -7.109 1.00 92.50 194 GLY A C 1
ATOM 1501 O O . GLY A 1 194 ? 8.184 -6.843 -6.766 1.00 92.50 194 GLY A O 1
ATOM 1502 N N . ASP A 1 195 ? 7.512 -4.703 -6.812 1.00 92.31 195 ASP A N 1
ATOM 1503 C CA . ASP A 1 195 ? 8.722 -4.119 -6.203 1.00 92.31 195 ASP A CA 1
ATOM 1504 C C . ASP A 1 195 ? 8.418 -3.290 -4.946 1.00 92.31 195 ASP A C 1
ATOM 1506 O O . ASP A 1 195 ? 9.187 -2.423 -4.534 1.00 92.31 195 ASP A O 1
ATOM 1510 N N . GLY A 1 196 ? 7.258 -3.532 -4.348 1.00 93.75 196 GLY A N 1
ATOM 1511 C CA . GLY A 1 196 ? 6.817 -2.876 -3.130 1.00 93.75 196 GLY A CA 1
ATOM 1512 C C . GLY A 1 196 ? 5.878 -3.763 -2.326 1.00 93.75 196 GLY A C 1
ATOM 1513 O O . GLY A 1 196 ? 5.430 -4.816 -2.793 1.00 93.75 196 GLY A O 1
ATOM 1514 N N . LEU A 1 197 ? 5.559 -3.315 -1.120 1.00 95.12 197 LEU A N 1
ATOM 1515 C CA . LEU A 1 197 ? 4.617 -3.954 -0.213 1.00 95.12 197 LEU A CA 1
ATOM 1516 C C . LEU A 1 197 ? 3.518 -2.968 0.164 1.00 95.12 197 LEU A C 1
ATOM 1518 O O . LEU A 1 197 ? 3.773 -1.794 0.421 1.00 95.12 197 LEU A O 1
ATOM 1522 N N . LYS A 1 198 ? 2.292 -3.479 0.229 1.00 95.56 198 LYS A N 1
ATOM 1523 C CA . LYS A 1 198 ? 1.145 -2.783 0.810 1.00 95.56 198 LYS A CA 1
ATOM 1524 C C . LYS A 1 198 ? 0.662 -3.570 2.010 1.00 95.56 198 LYS A C 1
ATOM 1526 O O . LYS A 1 198 ? 0.469 -4.781 1.898 1.00 95.56 198 LYS A O 1
ATOM 1531 N N . LEU A 1 199 ? 0.484 -2.899 3.142 1.00 96.69 199 LEU A N 1
ATOM 1532 C CA . LEU A 1 199 ? 0.162 -3.529 4.421 1.00 96.69 199 LEU A CA 1
ATOM 1533 C C . LEU A 1 199 ? -1.036 -2.828 5.062 1.00 96.69 199 LEU A C 1
ATOM 1535 O O . LEU A 1 199 ? -1.213 -1.623 4.894 1.00 96.69 199 LEU A O 1
ATOM 1539 N N . GLY A 1 200 ? -1.830 -3.579 5.821 1.00 97.00 200 GLY A N 1
ATOM 1540 C CA . GLY A 1 200 ? -2.787 -3.016 6.770 1.00 97.00 200 GLY A CA 1
ATOM 1541 C C . GLY A 1 200 ? -2.226 -3.098 8.182 1.00 97.00 200 GLY A C 1
ATOM 1542 O O . GLY A 1 200 ? -2.101 -4.197 8.717 1.00 97.00 200 GLY A O 1
ATOM 1543 N N . LEU A 1 201 ? -1.888 -1.961 8.783 1.00 97.19 201 LEU A N 1
ATOM 1544 C CA . LEU A 1 201 ? -1.403 -1.856 10.162 1.00 97.19 201 LEU A CA 1
ATOM 1545 C C . LEU A 1 201 ? -2.583 -1.659 11.120 1.00 97.19 201 LEU A C 1
ATOM 1547 O O . LEU A 1 201 ? -3.442 -0.828 10.849 1.00 97.19 201 LEU A O 1
ATOM 1551 N N . ARG A 1 202 ? -2.644 -2.386 12.237 1.00 95.94 202 ARG A N 1
ATOM 1552 C CA . ARG A 1 202 ? -3.703 -2.213 13.247 1.00 95.94 202 ARG A CA 1
ATOM 1553 C C . ARG A 1 202 ? -3.534 -0.903 14.000 1.00 95.94 202 ARG A C 1
ATOM 1555 O O . ARG A 1 202 ? -2.458 -0.641 14.530 1.00 95.94 202 ARG A O 1
ATOM 1562 N N . ILE A 1 203 ? -4.608 -0.122 14.081 1.00 95.81 203 ILE A N 1
ATOM 1563 C CA . ILE A 1 203 ? -4.634 1.170 14.773 1.00 95.81 203 ILE A CA 1
ATOM 1564 C C . ILE A 1 203 ? -5.977 1.408 15.474 1.00 95.81 203 ILE A C 1
ATOM 1566 O O . ILE A 1 203 ? -6.987 0.773 15.166 1.00 95.81 203 ILE A O 1
ATOM 1570 N N . ASP A 1 204 ? -6.009 2.397 16.366 1.00 94.12 204 ASP A N 1
ATOM 1571 C CA . ASP A 1 204 ? -7.262 3.034 16.768 1.00 94.12 204 ASP A CA 1
ATOM 1572 C C . ASP A 1 204 ? -7.709 4.012 15.670 1.00 94.12 204 ASP A C 1
ATOM 1574 O O . ASP A 1 204 ? -7.088 5.050 15.434 1.00 94.12 204 ASP A O 1
ATOM 1578 N N . GLY A 1 205 ? -8.815 3.687 14.999 1.00 93.19 205 GLY A N 1
ATOM 1579 C CA . GLY A 1 205 ? -9.356 4.483 13.897 1.00 93.19 205 GLY A CA 1
ATOM 1580 C C . GLY A 1 205 ? -9.820 5.892 14.267 1.00 93.19 205 GLY A C 1
ATOM 1581 O O . GLY A 1 205 ? -9.974 6.740 13.384 1.00 93.19 205 GLY A O 1
ATOM 1582 N N . THR A 1 206 ? -10.038 6.170 15.555 1.00 95.25 206 THR A N 1
ATOM 1583 C CA . THR A 1 206 ? -10.345 7.527 16.031 1.00 95.25 206 THR A CA 1
ATOM 1584 C C . THR A 1 206 ? -9.112 8.432 16.017 1.00 95.25 206 THR A C 1
ATOM 1586 O O . THR A 1 206 ? -9.248 9.650 15.930 1.00 95.25 206 THR A O 1
ATOM 1589 N N . ARG A 1 207 ? -7.913 7.837 15.994 1.00 96.44 207 ARG A N 1
ATOM 1590 C CA . ARG A 1 207 ? -6.608 8.505 16.053 1.00 96.44 207 ARG A CA 1
ATOM 1591 C C . ARG A 1 207 ? -5.792 8.288 14.779 1.00 96.44 207 ARG A C 1
ATOM 1593 O O . ARG A 1 207 ? -4.572 8.162 14.835 1.00 96.44 207 ARG A O 1
ATOM 1600 N N . HIS A 1 208 ? -6.450 8.208 13.623 1.00 96.75 208 HIS A N 1
ATOM 1601 C CA . HIS A 1 208 ? -5.818 7.845 12.348 1.00 96.75 208 HIS A CA 1
ATOM 1602 C C . HIS A 1 208 ? -4.592 8.714 12.009 1.00 96.75 208 HIS A C 1
ATOM 1604 O O . HIS A 1 208 ? -3.516 8.181 11.757 1.00 96.75 208 HIS A O 1
ATOM 1610 N N . ALA A 1 209 ? -4.725 10.044 12.054 1.00 96.62 209 ALA A N 1
ATOM 1611 C CA . ALA A 1 209 ? -3.632 10.955 11.698 1.00 96.62 209 ALA A CA 1
ATOM 1612 C C . ALA A 1 209 ? -2.421 10.820 12.641 1.00 96.62 209 ALA A C 1
ATOM 1614 O O . ALA A 1 209 ? -1.277 10.778 12.196 1.00 96.62 209 ALA A O 1
ATOM 1615 N N . GLU A 1 210 ? -2.668 10.698 13.945 1.00 97.88 210 GLU A N 1
ATOM 1616 C CA . GLU A 1 210 ? -1.620 10.485 14.951 1.00 97.88 210 GLU A CA 1
ATOM 1617 C C . GLU A 1 210 ? -0.963 9.111 14.789 1.00 97.88 210 GLU A C 1
ATOM 1619 O O . GLU A 1 210 ? 0.251 8.972 14.929 1.00 97.88 210 GLU A O 1
ATOM 1624 N N . SER A 1 211 ? -1.768 8.103 14.449 1.00 97.81 211 SER A N 1
ATOM 1625 C CA . SER A 1 211 ? -1.307 6.741 14.189 1.00 97.81 211 SER A CA 1
ATOM 1626 C C . SER A 1 211 ? -0.430 6.677 12.941 1.00 97.81 211 SER A C 1
ATOM 1628 O O . SER A 1 211 ? 0.539 5.925 12.937 1.00 97.81 211 SER A O 1
ATOM 1630 N N . PHE A 1 212 ? -0.702 7.496 11.918 1.00 98.12 212 PHE A N 1
ATOM 1631 C CA . PHE A 1 212 ? 0.172 7.617 10.750 1.00 98.12 212 PHE A CA 1
ATOM 1632 C C . PHE A 1 212 ? 1.556 8.154 11.127 1.00 98.12 212 PHE A C 1
ATOM 1634 O O . PHE A 1 212 ? 2.563 7.540 10.786 1.00 98.12 212 PHE A O 1
ATOM 1641 N N . LEU A 1 213 ? 1.618 9.234 11.912 1.00 98.00 213 LEU A N 1
ATOM 1642 C CA . LEU A 1 213 ? 2.891 9.797 12.384 1.00 98.00 213 LEU A CA 1
ATOM 1643 C C . LEU A 1 213 ? 3.672 8.799 13.255 1.00 98.00 213 LEU A C 1
ATOM 1645 O O . LEU A 1 213 ? 4.893 8.672 13.138 1.00 98.00 213 LEU A O 1
ATOM 1649 N N . ALA A 1 214 ? 2.968 8.063 14.120 1.00 98.00 214 ALA A N 1
ATOM 1650 C CA . ALA A 1 214 ? 3.570 7.002 14.918 1.00 98.00 214 ALA A CA 1
ATOM 1651 C C . ALA A 1 214 ? 4.090 5.853 14.039 1.00 98.00 214 ALA A C 1
ATOM 1653 O O . ALA A 1 214 ? 5.181 5.344 14.293 1.00 98.00 214 ALA A O 1
ATOM 1654 N N . ALA A 1 215 ? 3.352 5.478 12.990 1.00 98.06 215 ALA A N 1
ATOM 1655 C CA . ALA A 1 215 ? 3.763 4.456 12.036 1.00 98.06 215 ALA A CA 1
ATOM 1656 C C . ALA A 1 215 ? 5.005 4.884 11.240 1.00 98.06 215 ALA A C 1
ATOM 1658 O O . ALA A 1 215 ? 5.937 4.091 11.128 1.00 98.06 215 ALA A O 1
ATOM 1659 N N . GLU A 1 216 ? 5.079 6.129 10.754 1.00 97.94 216 GLU A N 1
ATOM 1660 C CA . GLU A 1 216 ? 6.279 6.652 10.079 1.00 97.94 216 GLU A CA 1
ATOM 1661 C C . GLU A 1 216 ? 7.525 6.488 10.954 1.00 97.94 216 GLU A C 1
ATOM 1663 O O . GLU A 1 216 ? 8.542 5.948 10.510 1.00 97.94 216 GLU A O 1
ATOM 1668 N N . LYS A 1 217 ? 7.426 6.902 12.223 1.00 98.25 217 LYS A N 1
ATOM 1669 C CA . LYS A 1 217 ? 8.515 6.766 13.192 1.00 98.25 217 LYS A CA 1
ATOM 1670 C C . LYS A 1 217 ? 8.852 5.297 13.456 1.00 98.25 217 LYS A C 1
ATOM 1672 O O . LYS A 1 217 ? 10.017 4.919 13.376 1.00 98.25 217 LYS A O 1
ATOM 1677 N N . TYR A 1 218 ? 7.846 4.467 13.722 1.00 98.25 218 TYR A N 1
ATOM 1678 C CA . TYR A 1 218 ? 8.019 3.050 14.035 1.00 98.25 218 TYR A CA 1
ATOM 1679 C C . TYR A 1 218 ? 8.705 2.276 12.905 1.00 98.25 218 TYR A C 1
ATOM 1681 O O . TYR A 1 218 ? 9.661 1.541 13.159 1.00 98.25 218 TYR A O 1
ATOM 1689 N N . PHE A 1 219 ? 8.262 2.461 11.657 1.00 97.75 219 PHE A N 1
ATOM 1690 C CA . PHE A 1 219 ? 8.857 1.787 10.502 1.00 97.75 219 PHE A CA 1
ATOM 1691 C C . PHE A 1 219 ? 10.289 2.257 10.237 1.00 97.75 219 PHE A C 1
ATOM 1693 O O . PHE A 1 219 ? 11.151 1.443 9.887 1.00 97.75 219 PHE A O 1
ATOM 1700 N N . PHE A 1 220 ? 10.569 3.544 10.454 1.00 97.44 220 PHE A N 1
ATOM 1701 C CA . PHE A 1 220 ? 11.918 4.071 10.309 1.00 97.44 220 PHE A CA 1
ATOM 1702 C C . PHE A 1 220 ? 12.858 3.537 11.395 1.00 97.44 220 PHE A C 1
ATOM 1704 O O . PHE A 1 220 ? 13.934 3.043 11.075 1.00 97.44 220 PHE A O 1
ATOM 1711 N N . GLU A 1 221 ? 12.452 3.573 12.664 1.00 97.81 221 GLU A N 1
ATOM 1712 C CA . GLU A 1 221 ? 13.289 3.138 13.789 1.00 97.81 221 GLU A CA 1
ATOM 1713 C C . GLU A 1 221 ? 13.484 1.615 13.833 1.00 97.81 221 GLU A C 1
ATOM 1715 O O . GLU A 1 221 ? 14.580 1.146 14.130 1.00 97.81 221 GLU A O 1
ATOM 1720 N N . THR A 1 222 ? 12.450 0.836 13.502 1.00 96.88 222 THR A N 1
ATOM 1721 C CA . THR A 1 222 ? 12.484 -0.636 13.607 1.00 96.88 222 THR A CA 1
ATOM 1722 C C . THR A 1 222 ? 13.079 -1.293 12.365 1.00 96.88 222 THR A C 1
ATOM 1724 O O . THR A 1 222 ? 13.822 -2.271 12.468 1.00 96.88 222 THR A O 1
ATOM 1727 N N . TYR A 1 223 ? 12.759 -0.770 11.177 1.00 95.12 223 TYR A N 1
ATOM 1728 C CA . TYR A 1 223 ? 13.116 -1.405 9.905 1.00 95.12 223 TYR A CA 1
ATOM 1729 C C . TYR A 1 223 ? 14.034 -0.556 9.021 1.00 95.12 223 TYR A C 1
ATOM 1731 O O . TYR A 1 223 ? 14.516 -1.062 8.008 1.00 95.12 223 TYR A O 1
ATOM 1739 N N . GLY A 1 224 ? 14.293 0.708 9.374 1.00 95.19 224 GLY A N 1
ATOM 1740 C CA . GLY A 1 224 ? 15.042 1.636 8.523 1.00 95.19 224 GLY A CA 1
ATOM 1741 C C . GLY A 1 224 ? 14.260 2.083 7.286 1.00 95.19 224 GLY A C 1
ATOM 1742 O O . GLY A 1 224 ? 14.868 2.473 6.291 1.00 95.19 224 GLY A O 1
ATOM 1743 N N . ILE A 1 225 ? 12.925 1.989 7.310 1.00 95.00 225 ILE A N 1
ATOM 1744 C CA . ILE A 1 225 ? 12.072 2.188 6.132 1.00 95.00 225 ILE A CA 1
ATOM 1745 C C . ILE A 1 225 ? 11.226 3.440 6.279 1.00 95.00 225 ILE A C 1
ATOM 1747 O O . ILE A 1 225 ? 10.5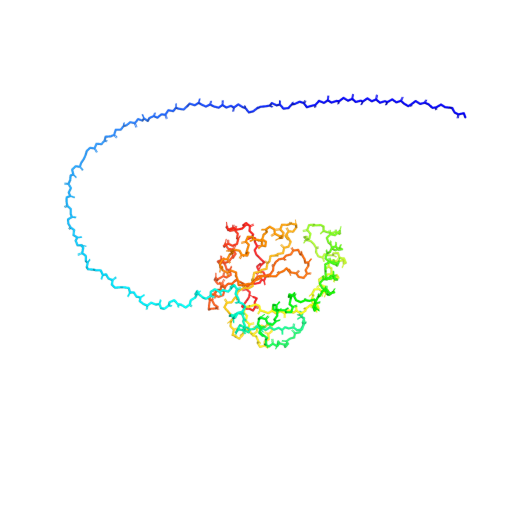97 3.672 7.306 1.00 95.00 225 ILE A O 1
ATOM 1751 N N . ARG A 1 226 ? 11.166 4.222 5.200 1.00 95.12 226 ARG A N 1
ATOM 1752 C CA . ARG A 1 226 ? 10.218 5.326 5.053 1.00 95.12 226 ARG A CA 1
ATOM 1753 C C . ARG A 1 226 ? 8.977 4.820 4.329 1.00 95.12 226 ARG A C 1
ATOM 1755 O O . ARG A 1 226 ? 9.099 4.220 3.263 1.00 95.12 226 ARG A O 1
ATOM 1762 N N . ILE A 1 227 ? 7.813 5.068 4.911 1.00 96.62 227 ILE A N 1
ATOM 1763 C CA . ILE A 1 227 ? 6.514 4.773 4.296 1.00 96.62 227 ILE A CA 1
ATOM 1764 C C . ILE A 1 227 ? 6.067 5.973 3.446 1.00 96.62 227 ILE A C 1
ATOM 1766 O O . ILE A 1 227 ? 6.533 7.090 3.675 1.00 96.62 227 ILE A O 1
ATOM 1770 N N . ASP A 1 228 ? 5.210 5.762 2.444 1.00 95.25 228 ASP A N 1
ATOM 1771 C CA . ASP A 1 228 ? 4.760 6.850 1.560 1.00 95.25 228 ASP A CA 1
ATOM 1772 C C . ASP A 1 228 ? 3.851 7.854 2.310 1.00 95.25 228 ASP A C 1
ATOM 1774 O O . ASP A 1 228 ? 2.749 7.491 2.727 1.00 95.25 228 ASP A O 1
ATOM 1778 N N . PRO A 1 229 ? 4.231 9.140 2.452 1.00 94.38 229 PRO A N 1
ATOM 1779 C CA . PRO A 1 229 ? 3.398 10.143 3.121 1.00 94.38 229 PRO A CA 1
ATOM 1780 C C . PRO A 1 229 ? 2.098 10.467 2.368 1.00 94.38 229 PRO A C 1
ATOM 1782 O O . PRO A 1 229 ? 1.211 11.118 2.925 1.00 94.38 229 PRO A O 1
ATOM 1785 N N . ALA A 1 230 ? 1.956 10.047 1.105 1.00 92.06 230 ALA A N 1
ATOM 1786 C CA . ALA A 1 230 ? 0.734 10.238 0.328 1.00 92.06 230 ALA A CA 1
ATOM 1787 C C . ALA A 1 230 ? -0.437 9.361 0.810 1.00 92.06 230 ALA A C 1
ATOM 1789 O O . ALA A 1 230 ? -1.576 9.595 0.404 1.00 92.06 230 ALA A O 1
ATOM 1790 N N . VAL A 1 231 ? -0.185 8.367 1.672 1.00 91.31 231 VAL A N 1
ATOM 1791 C CA . VAL A 1 231 ? -1.213 7.450 2.194 1.00 91.31 231 VAL A CA 1
ATOM 1792 C C . VAL A 1 231 ? -1.667 7.785 3.620 1.00 91.31 231 VAL A C 1
ATOM 1794 O O . VAL A 1 231 ? -2.140 6.918 4.338 1.00 91.31 231 VAL A O 1
ATOM 1797 N N . LYS A 1 232 ? -1.555 9.055 4.023 1.00 92.25 232 LYS A N 1
ATOM 1798 C CA . LYS A 1 232 ? -1.919 9.542 5.368 1.00 92.25 232 LYS A CA 1
ATOM 1799 C C . LYS A 1 232 ? -3.397 9.888 5.577 1.00 92.25 232 LYS A C 1
ATOM 1801 O O . LYS A 1 232 ? -3.803 10.220 6.690 1.00 9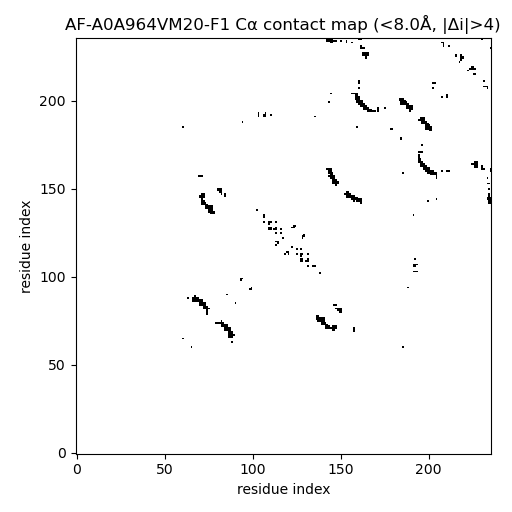2.25 232 LYS A O 1
ATOM 1806 N N . ASP A 1 233 ? -4.173 9.938 4.497 1.00 92.69 233 ASP A N 1
ATOM 1807 C CA . ASP A 1 233 ? -5.572 10.357 4.553 1.00 92.69 233 ASP A CA 1
ATOM 1808 C C . ASP A 1 233 ? -6.457 9.249 5.126 1.00 92.69 233 ASP A C 1
ATOM 1810 O O . ASP A 1 233 ? -6.221 8.071 4.893 1.00 92.69 233 ASP A O 1
ATOM 1814 N N . ARG A 1 234 ? -7.577 9.623 5.753 1.00 92.75 234 ARG A N 1
ATOM 1815 C CA . ARG A 1 234 ? -8.474 8.717 6.502 1.00 92.75 234 ARG A CA 1
ATOM 1816 C C . ARG A 1 234 ? -9.070 7.537 5.708 1.00 92.75 234 ARG A C 1
ATOM 1818 O O . ARG A 1 234 ? -9.684 6.652 6.296 1.00 92.75 234 ARG A O 1
ATOM 1825 N N . LEU A 1 235 ? -8.946 7.539 4.380 1.00 92.56 235 LEU A N 1
ATOM 1826 C CA . LEU A 1 235 ? -9.371 6.447 3.494 1.00 92.56 235 LEU A CA 1
ATOM 1827 C C . LEU A 1 235 ? -8.232 5.525 3.055 1.00 92.56 235 LEU A C 1
ATOM 1829 O O . LEU A 1 235 ? -8.494 4.525 2.389 1.00 92.56 235 LEU A O 1
ATOM 1833 N N . ARG A 1 236 ? -6.984 5.877 3.336 1.00 88.00 236 ARG A N 1
ATOM 1834 C CA . ARG A 1 236 ? -5.826 5.088 2.949 1.00 88.00 236 ARG A CA 1
ATOM 1835 C C . ARG A 1 236 ? -5.532 4.108 4.048 1.00 88.00 236 ARG A C 1
ATOM 1837 O O . ARG A 1 236 ? -5.069 4.491 5.135 1.00 88.00 236 ARG A O 1
#

Radius of gyration: 29.19 Å; Cα contacts (8 Å, |Δi|>4): 291; chains: 1; bounding box: 72×30×106 Å

Mean predicted aligned error: 13.89 Å

Nearest PDB structures (foldseek):
  2e1a-assembly1_B  TM=6.558E-01  e=8.991E-02  Pyrococcus horikoshii OT3
  2cvi-assembly1_B  TM=6.636E-01  e=2.232E-01  Pyrococcus horikoshii OT3
  2zbc-assembly1_C-2  TM=6.305E-01  e=4.348E-01  Sulfurisphaera tokodaii str. 7
  8y0x-assembly1_CB  TM=3.491E-01  e=5.541E-01  Homo sapiens
  1jk9-assembly1_B  TM=5.753E-01  e=4.623E+00  Saccharomyces cerevisiae

Foldseek 3Di:
DDDDDDDDDDDDDDDDDDDDDYDDDDDDDDDDDDDDDDDDDDDDDDDDDDDPDDPDPDDDLPDCVLLQPFWWWKAQFLPGWATDIDRRSVVVVCLVDCVCVVLLVVLQVLLVVVCVVPVVPPDCPDPSSVVNVVSNRNHMDIFLQGYARTPQGGDDGRQWAKWKAAQQPPCVVVVVVVVVPPPQWNDKDQDSNNGIMITTGGHDLVCQLVVVVVVQVCCCVPPVGGTDPVRSDSRD